Protein AF-A0A4P9WV44-F1 (afdb_monomer_lite)

Organism: NCBI:txid1555241

InterPro domains:
  IPR000727 Target SNARE coiled-coil homology domain [PF05739] (131-183)
  IPR000727 Target SNARE coiled-coil homology domain [PS50192] (94-156)
  IPR000727 Target SNARE coiled-coil homology domain [SM00397] (89-156)
  IPR010989 SNARE [SSF47661] (2-82)
  IPR015260 Syntaxin 6/10/61, N-terminal [PF09177] (3-82)

Foldseek 3Di:
DDDVLVVLVVVLVVLLVVLVVLLVVLVVCVVDPHDLVVNVVSLVVNVVSLVVSVVSLVVSVVVLVVCVVPVCVVDPDDDDDDPVRVVVVVVVVVVVSVVSVVVSVVSVVSSVVSVVSSVVSVVVSVVVVVVVVVVVVVVVVVVVVVVVVVVVVVVCVVVPPDPVVVVVVVVVVVVVVVVVVVVVVD

Radius of gyration: 39.6 Å; chains: 1; bounding box: 66×24×133 Å

Sequence (186 aa):
MEDPYYGVKDDIEAGLQTLNRQVAQWQRLTATPASPPQITASADEIRNTLGTIEMDLNDLEDTVRIVEANPTRFHLTTAETNAAFMDREQQQQQQLMRRQDDQLDQVMHTVGNMKEVAYVIGRELEDQAVLLDDLEVKVDSASGKLQLGMNRMRDFIKSNSDTKQQWTIICLIIVLIILIILVIYI

Structure (mmCIF, N/CA/C/O backbone):
data_AF-A0A4P9WV44-F1
#
_entry.id   AF-A0A4P9WV44-F1
#
loop_
_atom_site.group_PDB
_atom_site.id
_atom_site.type_symbol
_atom_site.label_atom_id
_atom_site.label_alt_id
_atom_site.label_comp_id
_atom_site.label_asym_id
_atom_site.label_entity_id
_atom_site.label_seq_id
_atom_site.pdbx_PDB_ins_code
_atom_site.Cartn_x
_atom_site.Cartn_y
_atom_site.Cartn_z
_atom_site.occupancy
_atom_site.B_iso_or_equiv
_atom_site.auth_seq_id
_atom_site.auth_comp_id
_atom_site.auth_asym_id
_atom_site.auth_atom_id
_atom_site.pdbx_PDB_model_num
ATOM 1 N N . MET A 1 1 ? 28.814 10.719 -16.327 1.00 50.25 1 MET A N 1
ATOM 2 C CA . MET A 1 1 ? 27.356 10.932 -16.318 1.00 50.25 1 MET A CA 1
ATOM 3 C C . MET A 1 1 ? 26.767 9.556 -16.132 1.00 50.25 1 MET A C 1
ATOM 5 O O . MET A 1 1 ? 27.116 8.680 -16.911 1.00 50.25 1 MET A O 1
ATOM 9 N N . GLU A 1 2 ? 26.062 9.345 -15.030 1.00 57.56 2 GLU A N 1
ATOM 10 C CA . GLU A 1 2 ? 25.400 8.075 -14.727 1.00 57.56 2 GLU A CA 1
ATOM 11 C C . GLU A 1 2 ? 24.199 7.931 -15.667 1.00 57.56 2 GLU A C 1
ATOM 13 O O . GLU A 1 2 ? 23.553 8.930 -15.992 1.00 57.56 2 GLU A O 1
ATOM 18 N N . ASP A 1 3 ? 23.995 6.736 -16.211 1.00 70.44 3 ASP A N 1
ATOM 19 C CA . ASP A 1 3 ? 22.953 6.487 -17.204 1.00 70.44 3 ASP A CA 1
ATOM 20 C C . ASP A 1 3 ? 21.576 6.515 -16.507 1.00 70.44 3 ASP A C 1
ATOM 22 O O . ASP A 1 3 ? 21.381 5.782 -15.531 1.00 70.44 3 ASP A O 1
ATOM 26 N N . PRO A 1 4 ? 20.635 7.365 -16.968 1.00 74.12 4 PRO A N 1
ATOM 27 C CA . PRO A 1 4 ? 19.333 7.551 -16.329 1.00 74.12 4 PRO A CA 1
ATOM 28 C C . PRO A 1 4 ? 18.510 6.260 -16.230 1.00 74.12 4 PRO A C 1
ATOM 30 O O . PRO A 1 4 ? 17.715 6.143 -15.302 1.00 74.12 4 PRO A O 1
ATOM 33 N N . TYR A 1 5 ? 18.738 5.274 -17.109 1.00 79.88 5 TYR A N 1
ATOM 34 C CA . TYR A 1 5 ? 18.094 3.960 -17.021 1.00 79.88 5 TYR A CA 1
ATOM 35 C C . TYR A 1 5 ? 18.392 3.272 -15.682 1.00 79.88 5 TYR A C 1
ATOM 37 O O . TYR A 1 5 ? 17.495 2.732 -15.039 1.00 79.88 5 TYR A O 1
ATOM 45 N N . TYR A 1 6 ? 19.654 3.299 -15.242 1.00 80.38 6 TYR A N 1
ATOM 46 C CA . TYR A 1 6 ? 20.071 2.593 -14.029 1.00 80.38 6 TYR A CA 1
ATOM 47 C C . TYR A 1 6 ? 19.607 3.303 -12.756 1.00 80.38 6 TYR A C 1
ATOM 49 O O . TYR A 1 6 ? 19.261 2.627 -11.797 1.00 80.38 6 TYR A O 1
ATOM 57 N N . GLY A 1 7 ? 19.527 4.638 -12.768 1.00 84.25 7 GLY A N 1
ATOM 58 C CA . GLY A 1 7 ? 18.976 5.399 -11.642 1.00 84.25 7 GLY A CA 1
ATOM 59 C C . GLY A 1 7 ? 17.503 5.067 -11.388 1.00 84.25 7 GLY A C 1
ATOM 60 O O . GLY A 1 7 ? 17.151 4.648 -10.292 1.00 84.25 7 GLY A O 1
ATOM 61 N N . VAL A 1 8 ? 16.666 5.151 -12.430 1.00 85.06 8 VAL A N 1
ATOM 62 C CA . VAL A 1 8 ? 15.230 4.827 -12.325 1.00 85.0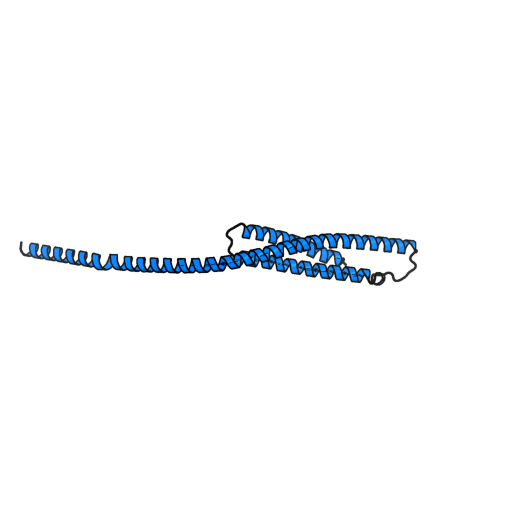6 8 VAL A CA 1
ATOM 63 C C . VAL A 1 8 ? 15.023 3.352 -11.972 1.00 85.06 8 VAL A C 1
ATOM 65 O O . VAL A 1 8 ? 14.165 3.009 -11.162 1.00 85.06 8 VAL A O 1
ATOM 68 N N . LYS A 1 9 ? 15.847 2.457 -12.527 1.00 84.06 9 LYS A N 1
ATOM 69 C CA . LYS A 1 9 ? 15.838 1.037 -12.162 1.00 84.06 9 LYS A CA 1
ATOM 70 C C . LYS A 1 9 ? 16.103 0.827 -10.668 1.00 84.06 9 LYS A C 1
ATOM 72 O O . LYS A 1 9 ? 15.392 0.046 -10.035 1.00 84.06 9 LYS A O 1
ATOM 77 N N . ASP A 1 10 ? 17.121 1.478 -10.115 1.00 87.62 10 ASP A N 1
ATOM 78 C CA . ASP A 1 10 ? 17.473 1.337 -8.702 1.00 87.62 10 ASP A CA 1
ATOM 79 C C . ASP A 1 10 ? 16.360 1.892 -7.794 1.00 87.62 10 ASP A C 1
ATOM 81 O O . ASP A 1 10 ? 16.047 1.285 -6.764 1.00 87.62 10 ASP A O 1
ATOM 85 N N . ASP A 1 11 ? 15.696 2.974 -8.212 1.00 88.81 11 ASP A N 1
ATOM 86 C CA . ASP A 1 11 ? 14.527 3.531 -7.524 1.00 88.81 11 ASP A CA 1
ATOM 87 C C . ASP A 1 11 ? 13.345 2.546 -7.522 1.00 88.81 11 ASP A C 1
ATOM 89 O O . ASP A 1 11 ? 12.753 2.286 -6.468 1.00 88.81 11 ASP A O 1
ATOM 93 N N . ILE A 1 12 ? 13.059 1.900 -8.659 1.00 90.06 12 ILE A N 1
ATOM 94 C CA . ILE A 1 12 ? 12.020 0.865 -8.752 1.00 90.06 12 ILE A CA 1
ATOM 95 C C . ILE A 1 12 ? 12.361 -0.342 -7.868 1.00 90.06 12 ILE A C 1
ATOM 97 O O . ILE A 1 12 ? 11.500 -0.847 -7.139 1.00 90.06 12 ILE A O 1
ATOM 101 N N . GLU A 1 13 ? 13.611 -0.812 -7.879 1.00 89.81 13 GLU A N 1
ATOM 102 C CA . GLU A 1 13 ? 14.054 -1.916 -7.020 1.00 89.81 13 GLU A CA 1
ATOM 103 C C . GLU A 1 13 ? 13.912 -1.564 -5.528 1.00 89.81 13 GLU A C 1
ATOM 105 O O . GLU A 1 13 ? 13.419 -2.378 -4.736 1.00 89.81 13 GLU A O 1
ATOM 110 N N . ALA A 1 14 ? 14.278 -0.341 -5.135 1.00 92.44 14 ALA A N 1
ATOM 111 C CA . ALA A 1 14 ? 14.109 0.155 -3.772 1.00 92.44 14 ALA A CA 1
ATOM 112 C C . ALA A 1 14 ? 12.623 0.280 -3.384 1.00 92.44 14 ALA A C 1
ATOM 114 O O . ALA A 1 14 ? 12.225 -0.080 -2.263 1.00 92.44 14 ALA A O 1
ATOM 115 N N . GLY A 1 15 ? 11.787 0.731 -4.321 1.00 92.50 15 GLY A N 1
ATOM 116 C CA . GLY A 1 15 ? 10.335 0.780 -4.197 1.00 92.50 15 GLY A CA 1
ATOM 117 C C . GLY A 1 15 ? 9.745 -0.606 -3.948 1.00 92.50 15 GLY A C 1
ATOM 118 O O . GLY A 1 15 ? 9.044 -0.809 -2.956 1.00 92.50 15 GLY A O 1
ATOM 119 N N . LEU A 1 16 ? 10.102 -1.599 -4.766 1.00 92.00 16 LEU A N 1
ATOM 120 C CA . LEU A 1 16 ? 9.645 -2.987 -4.627 1.00 92.00 16 LEU A CA 1
ATOM 121 C C . LEU A 1 16 ? 10.061 -3.622 -3.293 1.00 92.00 16 LEU A C 1
ATOM 123 O O . LEU A 1 16 ? 9.279 -4.345 -2.666 1.00 92.00 16 LEU A O 1
ATOM 127 N N . GLN A 1 17 ? 11.277 -3.351 -2.814 1.00 93.19 17 GLN A N 1
ATOM 128 C CA . GLN A 1 17 ? 11.715 -3.807 -1.491 1.00 93.19 17 GLN A CA 1
ATOM 129 C C . GLN A 1 17 ? 10.912 -3.160 -0.359 1.00 93.19 17 GLN A C 1
ATOM 131 O O . GLN A 1 17 ? 10.645 -3.793 0.667 1.00 93.19 17 GLN A O 1
ATOM 136 N N . THR A 1 18 ? 10.545 -1.890 -0.515 1.00 95.06 18 THR A N 1
ATOM 137 C CA . THR A 1 18 ? 9.692 -1.173 0.439 1.00 95.06 18 THR A CA 1
ATOM 138 C C . THR A 1 18 ? 8.279 -1.741 0.441 1.00 95.06 18 THR A C 1
ATOM 140 O O . THR A 1 18 ? 7.766 -2.086 1.506 1.00 95.06 18 THR A O 1
ATOM 143 N N . LEU A 1 19 ? 7.715 -1.965 -0.743 1.00 93.62 19 LEU A N 1
ATOM 144 C CA . LEU A 1 19 ? 6.388 -2.533 -0.933 1.00 93.62 19 LEU A CA 1
ATOM 145 C C . LEU A 1 19 ? 6.269 -3.930 -0.309 1.00 93.62 19 LEU A C 1
ATOM 147 O O . LEU A 1 19 ? 5.345 -4.195 0.455 1.00 93.62 19 LEU A O 1
ATOM 151 N N . ASN A 1 20 ? 7.256 -4.805 -0.534 1.00 93.50 20 ASN A N 1
ATOM 152 C CA . ASN A 1 20 ? 7.301 -6.134 0.086 1.00 93.50 20 ASN A CA 1
ATOM 153 C C . ASN A 1 20 ? 7.269 -6.070 1.620 1.00 93.50 20 ASN A C 1
ATOM 155 O O . ASN A 1 20 ? 6.586 -6.863 2.272 1.00 93.50 20 ASN A O 1
ATOM 159 N N . ARG A 1 21 ? 7.996 -5.116 2.214 1.00 94.94 21 ARG A N 1
ATOM 160 C CA . ARG A 1 21 ? 7.995 -4.916 3.670 1.00 94.94 21 ARG A CA 1
ATOM 161 C C . ARG A 1 21 ? 6.634 -4.436 4.167 1.00 94.94 21 ARG A C 1
ATOM 163 O O . ARG A 1 21 ? 6.146 -4.971 5.162 1.00 94.94 21 ARG A O 1
ATOM 170 N N . GLN A 1 22 ? 6.017 -3.481 3.475 1.00 94.19 22 GLN A N 1
ATOM 171 C CA . GLN A 1 22 ? 4.693 -2.963 3.825 1.00 94.19 22 GLN A CA 1
ATOM 172 C C . GLN A 1 22 ? 3.614 -4.047 3.714 1.00 94.19 22 GLN A C 1
ATOM 174 O O . GLN A 1 22 ? 2.822 -4.210 4.638 1.00 94.19 22 GLN A O 1
ATOM 179 N N . VAL A 1 23 ? 3.625 -4.856 2.648 1.00 92.69 23 VAL A N 1
ATOM 180 C CA . VAL A 1 23 ? 2.700 -5.991 2.479 1.00 92.69 23 VAL A CA 1
ATOM 181 C C . VAL A 1 23 ? 2.861 -7.002 3.616 1.00 92.69 23 VAL A C 1
ATOM 183 O O . VAL A 1 23 ? 1.872 -7.417 4.219 1.00 92.69 23 VAL A O 1
ATOM 186 N N . ALA A 1 24 ? 4.097 -7.365 3.972 1.00 92.62 24 ALA A N 1
ATOM 187 C CA . ALA A 1 24 ? 4.349 -8.283 5.083 1.00 92.62 24 ALA A CA 1
ATOM 188 C C . ALA A 1 24 ? 3.881 -7.713 6.435 1.00 92.62 24 ALA A C 1
ATOM 190 O O . ALA A 1 24 ? 3.396 -8.453 7.294 1.00 92.62 24 ALA A O 1
ATOM 191 N N . GLN A 1 25 ? 4.017 -6.402 6.643 1.00 92.69 25 GLN A N 1
ATOM 192 C CA . GLN A 1 25 ? 3.498 -5.722 7.828 1.00 92.69 25 GLN A CA 1
ATOM 193 C C . GLN A 1 25 ? 1.967 -5.728 7.852 1.00 92.69 25 GLN A C 1
ATOM 195 O O . GLN A 1 25 ? 1.381 -6.076 8.877 1.00 92.69 25 GLN A O 1
ATOM 200 N N . TRP A 1 26 ? 1.321 -5.410 6.733 1.00 91.25 26 TRP A N 1
ATOM 201 C CA . TRP A 1 26 ? -0.133 -5.416 6.609 1.00 91.25 26 TRP A CA 1
ATOM 202 C C . TRP A 1 26 ? -0.725 -6.804 6.891 1.00 91.25 26 TRP A C 1
ATOM 204 O O . TRP A 1 26 ? -1.679 -6.927 7.656 1.00 91.25 26 TRP A O 1
ATOM 214 N N . GLN A 1 27 ? -0.100 -7.870 6.375 1.00 90.06 27 GLN A N 1
ATOM 215 C CA . GLN A 1 27 ? -0.491 -9.257 6.667 1.00 90.06 27 GLN A CA 1
ATOM 216 C C . GLN A 1 27 ? -0.411 -9.594 8.163 1.00 90.06 27 GLN A C 1
ATOM 218 O O . GLN A 1 27 ? -1.228 -10.347 8.686 1.00 90.06 27 GLN A O 1
ATOM 223 N N . ARG A 1 28 ? 0.569 -9.036 8.882 1.00 90.44 28 ARG A N 1
ATOM 224 C CA . ARG A 1 28 ? 0.666 -9.217 10.339 1.00 90.44 28 ARG A CA 1
ATOM 225 C C . ARG A 1 28 ? -0.442 -8.466 11.070 1.00 90.44 28 ARG A C 1
ATOM 227 O O . ARG A 1 28 ? -1.012 -9.019 12.008 1.00 90.44 28 ARG A O 1
ATOM 234 N N . LEU A 1 29 ? -0.744 -7.236 10.646 1.00 87.69 29 LEU A N 1
ATOM 235 C CA . LEU A 1 29 ? -1.796 -6.409 11.245 1.00 87.69 29 LEU A CA 1
ATOM 236 C C . LEU A 1 29 ? -3.177 -7.042 11.082 1.00 87.69 29 LEU A C 1
ATOM 238 O O . LEU A 1 29 ? -3.941 -7.052 12.036 1.00 87.69 29 LEU A O 1
ATOM 242 N N . THR A 1 30 ? -3.470 -7.626 9.922 1.00 84.31 30 THR A N 1
ATOM 243 C CA . THR A 1 30 ? -4.738 -8.331 9.678 1.00 84.31 30 THR A CA 1
ATOM 244 C C . THR A 1 30 ? -4.830 -9.673 10.403 1.00 84.31 30 THR A C 1
ATOM 246 O O . THR A 1 30 ? -5.919 -10.105 10.768 1.00 84.31 30 THR A O 1
ATOM 249 N N . ALA A 1 31 ? -3.695 -10.320 10.689 1.00 84.50 31 ALA A N 1
ATOM 250 C CA . ALA A 1 31 ? -3.646 -11.549 11.483 1.00 84.50 31 ALA A CA 1
ATOM 251 C C . ALA A 1 31 ? -3.756 -11.323 13.008 1.00 84.50 31 ALA A C 1
ATOM 253 O O . ALA A 1 31 ? -3.914 -12.285 13.762 1.00 84.50 31 ALA A O 1
ATOM 254 N N . THR A 1 32 ? -3.655 -10.078 13.485 1.00 81.88 32 THR A N 1
ATOM 255 C CA . THR A 1 32 ? -3.849 -9.715 14.899 1.00 81.88 32 THR A CA 1
ATOM 256 C C . THR A 1 32 ? -5.094 -8.842 15.064 1.00 81.88 32 THR A C 1
ATOM 258 O O . THR A 1 32 ? -5.571 -8.273 14.091 1.00 81.88 32 THR A O 1
ATOM 261 N N . PRO A 1 33 ? -5.653 -8.696 16.281 1.00 73.25 33 PRO A N 1
ATOM 262 C CA . PRO A 1 33 ? -6.718 -7.728 16.542 1.00 73.25 33 PRO A CA 1
ATOM 263 C C . PRO A 1 33 ? -6.146 -6.297 16.545 1.00 73.25 33 PRO A C 1
ATOM 265 O O . PRO A 1 33 ? -6.106 -5.627 17.578 1.00 73.25 33 PRO A O 1
ATOM 268 N N . ALA A 1 34 ? -5.629 -5.852 15.399 1.00 75.69 34 ALA A N 1
ATOM 269 C CA . ALA A 1 34 ? -5.247 -4.471 15.157 1.00 75.69 34 ALA A CA 1
ATOM 270 C C . ALA A 1 34 ? -6.506 -3.614 14.962 1.00 75.69 34 ALA A C 1
ATOM 272 O O . ALA A 1 34 ? -7.572 -4.114 14.599 1.00 75.69 34 ALA A O 1
ATOM 273 N N . SER A 1 35 ? -6.403 -2.311 15.225 1.00 79.12 35 SER A N 1
ATOM 274 C CA . SER A 1 35 ? -7.545 -1.423 15.019 1.00 79.12 35 SER A CA 1
ATOM 275 C C . SER A 1 35 ? -7.752 -1.157 13.520 1.00 79.12 35 SER A C 1
ATOM 277 O O . SER A 1 35 ? -6.774 -0.913 12.809 1.00 79.12 35 SER A O 1
ATOM 279 N N . PRO A 1 36 ? -9.005 -1.130 13.027 1.00 80.44 36 PRO A N 1
ATOM 280 C CA . PRO A 1 36 ? -9.300 -0.857 11.620 1.00 80.44 36 PRO A CA 1
ATOM 281 C C . PRO A 1 36 ? -8.586 0.367 11.014 1.00 80.44 36 PRO A C 1
ATOM 283 O O . PRO A 1 36 ? -8.022 0.229 9.931 1.00 80.44 36 PRO A O 1
ATOM 286 N N . PRO A 1 37 ? -8.486 1.540 11.686 1.00 83.75 37 PRO A N 1
ATOM 287 C CA . PRO A 1 37 ? -7.758 2.679 11.119 1.00 83.75 37 PRO A CA 1
ATOM 288 C C . PRO A 1 37 ? -6.261 2.411 10.899 1.00 83.75 37 PRO A C 1
ATOM 290 O O . PRO A 1 37 ? -5.676 2.996 9.991 1.00 83.75 37 PRO A O 1
ATOM 293 N N . GLN A 1 38 ? -5.629 1.528 11.683 1.00 85.06 38 GLN A N 1
ATOM 294 C CA . GLN A 1 38 ? -4.230 1.139 11.454 1.00 85.06 38 GLN A CA 1
ATOM 295 C C . GLN A 1 38 ? -4.086 0.257 10.209 1.00 85.06 38 GLN A C 1
ATOM 297 O O . GLN A 1 38 ? -3.117 0.400 9.465 1.00 85.06 38 GLN A O 1
ATOM 302 N N . ILE A 1 39 ? -5.054 -0.631 9.965 1.00 86.75 39 ILE A N 1
ATOM 303 C CA . ILE A 1 39 ? -5.070 -1.513 8.791 1.00 86.75 39 ILE A CA 1
ATOM 304 C C . ILE A 1 39 ? -5.305 -0.686 7.518 1.00 86.75 39 ILE A C 1
ATOM 306 O O . ILE A 1 39 ? -4.586 -0.870 6.534 1.00 86.75 39 ILE A O 1
ATOM 310 N N . THR A 1 40 ? -6.238 0.274 7.553 1.00 88.06 40 THR A N 1
ATOM 311 C CA . THR A 1 40 ? -6.498 1.198 6.435 1.00 88.06 40 THR A CA 1
ATOM 312 C C . THR A 1 40 ? -5.286 2.071 6.127 1.00 88.06 40 THR A C 1
ATOM 314 O O . THR A 1 40 ? -4.871 2.141 4.975 1.00 88.06 40 THR A O 1
ATOM 317 N N . ALA A 1 41 ? -4.654 2.664 7.146 1.00 89.19 41 ALA A N 1
ATOM 318 C CA . ALA A 1 41 ? -3.452 3.474 6.948 1.00 89.19 41 ALA A CA 1
ATOM 319 C C . ALA A 1 41 ? -2.317 2.668 6.291 1.00 89.19 41 ALA A C 1
ATOM 321 O O . ALA A 1 41 ? -1.708 3.123 5.327 1.00 89.19 41 ALA A O 1
ATOM 322 N N . SER A 1 42 ? -2.083 1.434 6.754 1.00 91.62 42 SER A N 1
ATOM 323 C CA . SER A 1 42 ? -1.068 0.552 6.164 1.00 91.62 42 SER A CA 1
ATOM 324 C C . SER A 1 42 ? -1.383 0.170 4.713 1.00 91.62 42 SER A C 1
ATOM 326 O O . SER A 1 42 ? -0.462 -0.020 3.921 1.00 91.62 42 SER A O 1
ATOM 328 N N . ALA A 1 43 ? -2.658 0.053 4.344 1.00 90.69 43 ALA A N 1
ATOM 329 C CA . ALA A 1 43 ? -3.058 -0.205 2.965 1.00 90.69 43 ALA A CA 1
ATOM 330 C C . ALA A 1 43 ? -2.859 1.010 2.049 1.00 90.69 43 ALA A C 1
ATOM 332 O O . ALA A 1 43 ? -2.462 0.851 0.894 1.00 90.69 43 ALA A O 1
ATOM 333 N N . ASP A 1 44 ? -3.119 2.217 2.550 1.00 90.19 44 ASP A N 1
ATOM 334 C CA . ASP A 1 44 ? -2.912 3.450 1.789 1.00 90.19 44 ASP A CA 1
ATOM 335 C C . ASP A 1 44 ? -1.426 3.707 1.525 1.00 90.19 44 ASP A C 1
ATOM 337 O O . ASP A 1 44 ? -1.061 4.132 0.429 1.00 90.19 44 ASP A O 1
ATOM 341 N N . GLU A 1 45 ? -0.555 3.355 2.475 1.00 93.31 45 GLU A N 1
ATOM 342 C CA . GLU A 1 45 ? 0.895 3.347 2.260 1.00 93.31 45 GLU A CA 1
ATOM 343 C C . GLU A 1 45 ? 1.298 2.429 1.095 1.00 93.31 45 GLU A C 1
ATOM 345 O O . GLU A 1 45 ? 2.034 2.864 0.209 1.00 93.31 45 GLU A O 1
ATOM 350 N N . ILE A 1 46 ? 0.768 1.197 1.049 1.00 93.75 46 ILE A N 1
ATOM 351 C CA . ILE A 1 46 ? 1.026 0.240 -0.043 1.00 93.75 46 ILE A CA 1
ATOM 352 C C . ILE A 1 46 ? 0.561 0.812 -1.386 1.00 93.75 46 ILE A C 1
ATOM 354 O O . ILE A 1 46 ? 1.292 0.738 -2.373 1.00 93.75 46 ILE A O 1
ATOM 358 N N . ARG A 1 47 ? -0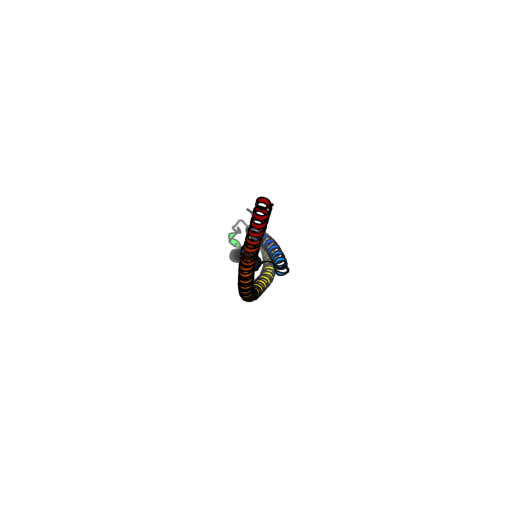.637 1.409 -1.443 1.00 93.06 47 ARG A N 1
ATOM 359 C CA . ARG A 1 47 ? -1.166 2.019 -2.676 1.00 93.06 47 ARG A CA 1
ATOM 360 C C . ARG A 1 47 ? -0.321 3.189 -3.156 1.00 93.06 47 ARG A C 1
ATOM 362 O O . ARG A 1 47 ? -0.101 3.314 -4.356 1.00 93.06 47 ARG A O 1
ATOM 369 N N . ASN A 1 48 ? 0.144 4.032 -2.238 1.00 92.94 48 ASN A N 1
ATOM 370 C CA . ASN A 1 48 ? 0.980 5.176 -2.577 1.00 92.94 48 ASN A CA 1
ATOM 371 C C . ASN A 1 48 ? 2.321 4.716 -3.165 1.00 92.94 48 ASN A C 1
ATOM 373 O O . ASN A 1 48 ? 2.683 5.126 -4.263 1.00 92.94 48 ASN A O 1
ATOM 377 N N . THR A 1 49 ? 3.007 3.787 -2.490 1.00 93.50 49 THR A N 1
ATOM 378 C CA . THR A 1 49 ? 4.273 3.227 -2.984 1.00 93.50 49 THR A CA 1
ATOM 379 C C . THR A 1 49 ? 4.097 2.512 -4.326 1.00 93.50 49 THR A C 1
ATOM 381 O O . THR A 1 49 ? 4.935 2.676 -5.209 1.00 93.50 49 THR A O 1
ATOM 384 N N . LEU A 1 50 ? 2.998 1.774 -4.520 1.00 92.31 50 LEU A N 1
ATOM 385 C CA . LEU A 1 50 ? 2.680 1.159 -5.812 1.00 92.31 50 LEU A CA 1
ATOM 386 C C . LEU A 1 50 ? 2.499 2.213 -6.915 1.00 92.31 50 LEU A C 1
ATOM 388 O O . LEU A 1 50 ? 3.047 2.046 -7.998 1.00 92.31 50 LEU A O 1
ATOM 392 N N . GLY A 1 51 ? 1.786 3.306 -6.631 1.00 91.69 51 GLY A N 1
ATOM 393 C CA . GLY A 1 51 ? 1.594 4.404 -7.580 1.00 91.69 51 GLY A CA 1
ATOM 394 C C . GLY A 1 51 ? 2.897 5.112 -7.964 1.00 91.69 51 GLY A C 1
ATOM 395 O O . GLY A 1 51 ? 3.059 5.492 -9.119 1.00 91.69 51 GLY A O 1
ATOM 396 N N . THR A 1 52 ? 3.847 5.254 -7.031 1.00 92.88 52 THR A N 1
ATOM 397 C CA . THR A 1 52 ? 5.194 5.766 -7.339 1.00 92.88 52 THR A CA 1
ATOM 398 C C . THR A 1 52 ? 5.931 4.835 -8.299 1.00 92.88 52 THR A C 1
ATOM 400 O O . THR A 1 52 ? 6.382 5.284 -9.343 1.00 92.88 52 THR A O 1
ATOM 403 N N . ILE A 1 53 ? 5.959 3.529 -8.008 1.00 91.12 53 ILE A N 1
ATOM 404 C CA . ILE A 1 53 ? 6.626 2.542 -8.873 1.00 91.12 53 ILE A CA 1
ATOM 405 C C . ILE A 1 53 ? 5.989 2.500 -10.272 1.00 91.12 53 ILE A C 1
ATOM 407 O O . ILE A 1 53 ? 6.695 2.352 -11.265 1.00 91.12 53 ILE A O 1
ATOM 411 N N . GLU A 1 54 ? 4.660 2.618 -10.371 1.00 90.88 54 GLU A N 1
ATOM 412 C CA . GLU A 1 54 ? 3.961 2.684 -11.662 1.00 90.88 54 GLU A CA 1
ATOM 413 C C . GLU A 1 54 ? 4.370 3.928 -12.473 1.00 90.88 54 GLU A C 1
ATOM 415 O O . GLU A 1 54 ? 4.527 3.832 -13.690 1.00 90.88 54 GLU A O 1
ATOM 420 N N . MET A 1 55 ? 4.570 5.077 -11.818 1.00 89.88 55 MET A N 1
ATOM 421 C CA . MET A 1 55 ? 5.062 6.298 -12.466 1.00 89.88 55 MET A CA 1
ATOM 422 C C . MET A 1 55 ? 6.495 6.117 -12.977 1.00 89.88 55 MET A C 1
ATOM 424 O O . MET A 1 55 ? 6.749 6.371 -14.152 1.00 89.88 55 MET A O 1
ATOM 428 N N . ASP A 1 56 ? 7.387 5.592 -12.135 1.00 88.75 56 ASP A N 1
ATOM 429 C CA . ASP A 1 56 ? 8.792 5.352 -12.486 1.00 88.75 56 ASP A CA 1
ATOM 430 C C . ASP A 1 56 ? 8.922 4.358 -13.655 1.00 88.75 56 ASP A C 1
ATOM 432 O O . ASP A 1 56 ? 9.737 4.539 -14.561 1.00 88.75 56 ASP A O 1
ATOM 436 N N . LEU A 1 57 ? 8.081 3.317 -13.677 1.00 88.94 57 LEU A N 1
ATOM 437 C CA . LEU A 1 57 ? 8.027 2.356 -14.780 1.00 88.94 57 LEU A CA 1
ATOM 438 C C . LEU A 1 57 ? 7.561 2.984 -16.092 1.00 88.94 57 LEU A C 1
ATOM 440 O O . LEU A 1 57 ? 8.120 2.676 -17.144 1.00 88.94 57 LEU A O 1
ATOM 444 N N . ASN A 1 58 ? 6.550 3.850 -16.038 1.00 88.44 58 ASN A N 1
ATOM 445 C CA . ASN A 1 58 ? 6.061 4.544 -17.223 1.00 88.44 58 ASN A CA 1
ATOM 446 C C . ASN A 1 58 ? 7.120 5.513 -17.781 1.00 88.44 58 ASN A C 1
ATOM 448 O O . ASN A 1 58 ? 7.337 5.560 -18.990 1.00 88.44 58 ASN A O 1
ATOM 452 N N . ASP A 1 59 ? 7.843 6.217 -16.908 1.00 84.81 59 ASP A N 1
ATOM 453 C CA . ASP A 1 59 ? 8.951 7.094 -17.307 1.00 84.81 59 ASP A CA 1
ATOM 454 C C . ASP A 1 59 ? 10.108 6.301 -17.947 1.00 84.81 59 ASP A C 1
ATOM 456 O O . ASP A 1 59 ? 10.741 6.751 -18.913 1.00 84.81 59 ASP A O 1
ATOM 460 N N . LEU A 1 60 ? 10.372 5.090 -17.446 1.00 84.56 60 LEU A N 1
ATOM 461 C CA . LEU A 1 60 ? 11.369 4.184 -18.012 1.00 84.56 60 LEU A CA 1
ATOM 462 C C . LEU A 1 60 ? 10.947 3.663 -19.395 1.00 84.56 60 LEU A C 1
ATOM 464 O O . LEU A 1 60 ? 11.760 3.674 -20.321 1.00 84.56 60 LEU A O 1
ATOM 468 N N . GLU A 1 61 ? 9.680 3.277 -19.561 1.00 83.56 61 GLU A N 1
ATOM 469 C CA . GLU A 1 61 ? 9.110 2.855 -20.848 1.00 83.56 61 GLU A CA 1
ATOM 470 C C . GLU A 1 61 ? 9.185 3.980 -21.895 1.00 83.56 61 GLU A C 1
ATOM 472 O O . GLU A 1 61 ? 9.610 3.757 -23.034 1.00 83.56 61 GLU A O 1
ATOM 477 N N . ASP A 1 62 ? 8.849 5.212 -21.507 1.00 82.12 62 ASP A N 1
ATOM 478 C CA . ASP A 1 62 ? 8.962 6.382 -22.379 1.00 82.12 62 ASP A CA 1
ATOM 479 C C . ASP A 1 62 ? 10.421 6.672 -22.759 1.00 82.12 62 ASP A C 1
ATOM 481 O O . ASP A 1 62 ? 10.717 7.011 -23.911 1.00 82.12 62 ASP A O 1
ATOM 485 N N . THR A 1 63 ? 11.358 6.476 -21.828 1.00 78.25 63 THR A N 1
ATOM 486 C CA . THR A 1 63 ? 12.792 6.629 -22.099 1.00 78.25 63 THR A CA 1
ATOM 487 C C . THR A 1 63 ? 13.277 5.598 -23.118 1.00 78.25 63 THR A C 1
ATOM 489 O O . THR A 1 63 ? 13.942 5.976 -24.087 1.00 78.25 63 THR A O 1
ATOM 492 N N . VAL A 1 64 ? 12.905 4.322 -22.963 1.00 76.44 64 VAL A N 1
ATOM 493 C CA . VAL A 1 64 ? 13.246 3.256 -23.922 1.00 76.44 64 VAL A CA 1
ATOM 494 C C . VAL A 1 64 ? 12.695 3.591 -25.309 1.00 76.44 64 VAL A C 1
ATOM 496 O O . VAL A 1 64 ? 13.460 3.630 -26.275 1.00 76.44 64 VAL A O 1
ATOM 499 N N . ARG A 1 65 ? 11.415 3.977 -25.409 1.00 77.44 65 ARG A N 1
ATOM 500 C CA . ARG A 1 65 ? 10.787 4.389 -26.679 1.00 77.44 65 ARG A CA 1
ATOM 501 C C . ARG A 1 65 ? 11.513 5.545 -27.364 1.00 77.44 65 ARG A C 1
ATOM 503 O O . ARG A 1 65 ? 11.656 5.553 -28.588 1.00 77.44 65 ARG A O 1
ATOM 510 N N . ILE A 1 66 ? 11.972 6.540 -26.605 1.00 73.31 66 ILE A N 1
ATOM 511 C CA . ILE A 1 66 ? 12.722 7.681 -27.154 1.00 73.31 66 ILE A CA 1
ATOM 512 C C . ILE A 1 66 ? 14.073 7.228 -27.722 1.00 73.31 66 ILE A C 1
ATOM 514 O O . ILE A 1 66 ? 14.477 7.706 -28.789 1.00 73.31 66 ILE A O 1
ATOM 518 N N . VAL A 1 67 ? 14.769 6.319 -27.033 1.00 69.25 67 VAL A N 1
ATOM 519 C CA . VAL A 1 67 ? 16.059 5.778 -27.485 1.00 69.25 67 VAL A CA 1
ATOM 520 C C . VAL A 1 67 ? 15.873 4.924 -28.745 1.00 69.25 67 VAL A C 1
ATOM 522 O O . VAL A 1 67 ? 16.633 5.086 -29.702 1.00 69.25 67 VAL A O 1
ATOM 525 N N . GLU A 1 68 ? 14.832 4.091 -28.797 1.00 69.25 68 GLU A N 1
ATOM 526 C CA . GLU A 1 68 ? 14.473 3.311 -29.988 1.00 69.25 68 GLU A CA 1
ATOM 527 C C . GLU A 1 68 ? 14.133 4.201 -31.194 1.00 69.25 68 GLU A C 1
ATOM 529 O O . GLU A 1 68 ? 14.541 3.918 -32.323 1.00 69.25 68 GLU A O 1
ATOM 534 N N . ALA A 1 69 ? 13.419 5.307 -30.967 1.00 74.75 69 ALA A N 1
ATOM 535 C CA . ALA A 1 69 ? 12.969 6.201 -32.029 1.00 74.75 69 ALA A CA 1
ATOM 536 C C . ALA A 1 69 ? 14.091 7.058 -32.645 1.00 74.75 69 ALA A C 1
ATOM 538 O O . ALA A 1 69 ? 13.931 7.556 -33.765 1.00 74.75 69 ALA A O 1
ATOM 539 N N . ASN A 1 70 ? 15.218 7.275 -31.951 1.00 66.88 70 ASN A N 1
ATOM 540 C CA . ASN A 1 70 ? 16.321 8.082 -32.486 1.00 66.88 70 ASN A CA 1
ATOM 541 C C . ASN A 1 70 ? 17.723 7.612 -32.037 1.00 66.88 70 ASN A C 1
ATOM 543 O O . ASN A 1 70 ? 18.403 8.319 -31.282 1.0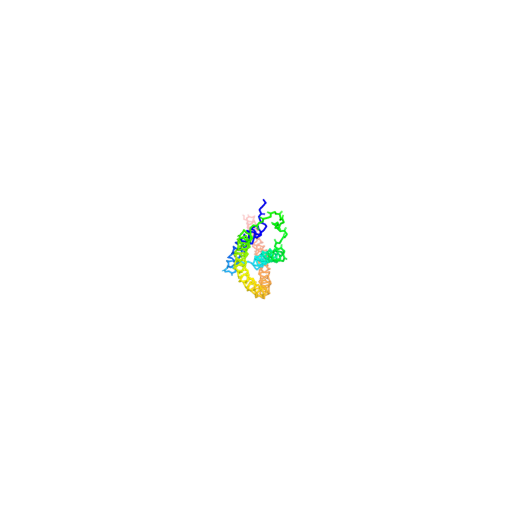0 66.88 70 ASN A O 1
ATOM 547 N N . PRO A 1 71 ? 18.222 6.489 -32.593 1.00 63.09 71 PRO A N 1
ATOM 548 C CA . PRO A 1 71 ? 19.550 5.947 -32.274 1.00 63.09 71 PRO A CA 1
ATOM 549 C C . PRO A 1 71 ? 20.690 6.922 -32.608 1.00 63.09 71 PRO A C 1
ATOM 551 O O . PRO A 1 71 ? 21.742 6.941 -31.974 1.00 63.09 71 PRO A O 1
ATOM 554 N N . THR A 1 72 ? 20.478 7.775 -33.613 1.00 60.19 72 THR A N 1
ATOM 555 C CA . THR A 1 72 ? 21.476 8.709 -34.149 1.00 60.19 72 THR A CA 1
ATOM 556 C C . THR A 1 72 ? 21.736 9.934 -33.270 1.00 60.19 72 THR A C 1
ATOM 558 O O . THR A 1 72 ? 22.781 10.571 -33.420 1.00 60.19 72 THR A O 1
ATOM 561 N N . ARG A 1 73 ? 20.833 10.270 -32.334 1.00 59.84 73 ARG A N 1
ATOM 562 C CA . ARG A 1 73 ? 20.973 11.449 -31.456 1.00 59.84 73 ARG A CA 1
ATOM 563 C C . ARG A 1 73 ? 22.001 11.261 -30.331 1.00 59.84 73 ARG A C 1
ATOM 565 O O . ARG A 1 73 ? 22.431 12.255 -29.757 1.00 59.84 73 ARG A O 1
ATOM 572 N N . PHE A 1 74 ? 22.431 10.024 -30.065 1.00 58.06 74 PHE A N 1
ATOM 573 C CA . PHE A 1 74 ? 23.440 9.663 -29.056 1.00 58.06 74 PHE A CA 1
ATOM 574 C C . PHE A 1 74 ? 24.871 9.523 -29.624 1.00 58.06 74 PHE A C 1
ATOM 576 O O . PHE A 1 74 ? 25.698 8.803 -29.076 1.00 58.06 74 PHE A O 1
ATOM 583 N N . HIS A 1 75 ? 25.186 10.296 -30.670 1.00 51.03 75 HIS A N 1
ATOM 584 C CA . HIS A 1 75 ? 26.495 10.406 -31.339 1.00 51.03 75 HIS A CA 1
ATOM 585 C C . HIS A 1 75 ? 26.892 9.242 -32.262 1.00 51.03 75 HIS A C 1
ATOM 587 O O . HIS A 1 75 ? 27.867 8.533 -32.031 1.00 51.03 75 HIS A O 1
ATOM 593 N N . LEU A 1 76 ? 26.241 9.179 -33.425 1.00 54.78 76 LEU A N 1
ATOM 594 C CA . LEU A 1 76 ? 26.847 8.649 -34.654 1.00 54.78 76 LEU A CA 1
ATOM 595 C C . LEU A 1 76 ? 26.965 9.773 -35.693 1.00 54.78 76 LEU A C 1
ATOM 597 O O . LEU A 1 76 ? 26.419 9.688 -36.788 1.00 54.78 76 LEU A O 1
ATOM 601 N N . THR A 1 77 ? 27.671 10.854 -35.358 1.00 48.69 77 THR A N 1
ATOM 602 C CA . THR A 1 77 ? 28.067 11.863 -36.354 1.00 48.69 77 THR A CA 1
ATOM 603 C C . THR A 1 77 ? 29.583 11.956 -36.477 1.00 48.69 77 THR A C 1
ATOM 605 O O . THR A 1 77 ? 30.245 12.749 -35.819 1.00 48.69 77 THR A O 1
ATOM 608 N N . THR A 1 78 ? 30.060 11.097 -37.383 1.00 56.75 78 THR A N 1
ATOM 609 C CA . THR A 1 78 ? 30.972 11.400 -38.497 1.00 56.75 78 THR A CA 1
ATOM 610 C C . THR A 1 78 ? 32.447 11.676 -38.194 1.00 56.75 78 THR A C 1
ATOM 612 O O . THR A 1 78 ? 32.875 12.822 -38.113 1.00 56.75 78 THR A O 1
ATOM 615 N N . ALA A 1 79 ? 33.245 10.605 -38.240 1.00 49.12 79 ALA A N 1
ATOM 616 C CA . ALA A 1 79 ? 34.444 10.543 -39.082 1.00 49.12 79 ALA A CA 1
ATOM 617 C C . ALA A 1 79 ? 34.804 9.063 -39.348 1.00 49.12 79 ALA A C 1
ATOM 619 O O . ALA A 1 79 ? 35.399 8.396 -38.511 1.00 49.12 79 ALA A O 1
ATOM 620 N N . GLU A 1 80 ? 34.374 8.555 -40.508 1.00 52.53 80 GLU A N 1
ATOM 621 C CA . GLU A 1 80 ? 34.918 7.360 -41.186 1.00 52.53 80 GLU A CA 1
ATOM 622 C C . GLU A 1 80 ? 34.949 6.032 -40.403 1.00 52.53 80 GLU A C 1
ATOM 624 O O . GLU A 1 80 ? 35.969 5.344 -40.328 1.00 52.53 80 GLU A O 1
ATOM 629 N N . THR A 1 81 ? 33.812 5.598 -39.861 1.00 53.31 81 THR A N 1
ATOM 630 C CA . THR A 1 81 ? 33.731 4.287 -39.214 1.00 53.31 81 THR A CA 1
ATOM 631 C C . THR A 1 81 ? 33.524 3.173 -40.238 1.00 53.31 81 THR A C 1
ATOM 633 O O . THR A 1 81 ? 32.504 3.087 -40.917 1.00 53.31 81 THR A O 1
ATOM 636 N N . ASN A 1 82 ? 34.529 2.298 -40.328 1.00 62.81 82 ASN A N 1
ATOM 637 C CA . ASN A 1 82 ? 34.456 0.957 -40.908 1.00 62.81 82 ASN A CA 1
ATOM 638 C C . ASN A 1 82 ? 33.042 0.372 -40.756 1.00 62.81 82 ASN A C 1
ATOM 640 O O . ASN A 1 82 ? 32.535 0.318 -39.636 1.00 62.81 82 ASN A O 1
ATOM 644 N N . ALA A 1 83 ? 32.440 -0.143 -41.831 1.00 66.62 83 ALA A N 1
ATOM 645 C CA . ALA A 1 83 ? 31.140 -0.824 -41.764 1.00 66.62 83 ALA A CA 1
ATOM 646 C C . ALA A 1 83 ? 31.107 -1.908 -40.662 1.00 66.62 83 ALA A C 1
ATOM 648 O O . ALA A 1 83 ? 30.095 -2.098 -40.002 1.00 66.62 83 ALA A O 1
ATOM 649 N N . ALA A 1 84 ? 32.254 -2.544 -40.393 1.00 67.38 84 ALA A N 1
ATOM 650 C CA . ALA A 1 84 ? 32.432 -3.511 -39.310 1.00 67.38 84 ALA A CA 1
ATOM 651 C C . ALA A 1 84 ? 32.410 -2.907 -37.888 1.00 67.38 84 ALA A C 1
ATOM 653 O O . ALA A 1 84 ? 32.098 -3.614 -36.937 1.00 67.38 84 ALA A O 1
ATOM 654 N N . PHE A 1 85 ? 32.772 -1.633 -37.714 1.00 68.31 85 PHE A N 1
ATOM 655 C CA . PHE A 1 85 ? 32.643 -0.920 -36.440 1.00 68.31 85 PHE A CA 1
ATOM 656 C C . PHE A 1 85 ? 31.184 -0.516 -36.204 1.00 68.31 85 PHE A C 1
ATOM 658 O O . PHE A 1 85 ? 30.651 -0.795 -35.140 1.00 68.31 85 PHE A O 1
ATOM 665 N N . MET A 1 86 ? 30.509 0.037 -37.219 1.00 66.62 86 MET A N 1
ATOM 666 C CA . MET A 1 86 ? 29.077 0.363 -37.136 1.00 66.62 86 MET A CA 1
ATOM 667 C C . MET A 1 86 ? 28.204 -0.874 -36.877 1.00 66.62 86 MET A C 1
ATOM 669 O O . MET A 1 86 ? 27.317 -0.814 -36.032 1.00 66.62 86 MET A O 1
ATOM 673 N N . ASP A 1 87 ? 28.484 -1.999 -37.544 1.00 72.94 87 ASP A N 1
ATOM 674 C CA . ASP A 1 87 ? 27.767 -3.264 -37.327 1.00 72.94 87 ASP A CA 1
ATOM 675 C C . ASP A 1 87 ? 27.968 -3.797 -35.897 1.00 72.94 87 ASP A C 1
ATOM 677 O O . ASP A 1 87 ? 27.017 -4.224 -35.247 1.00 72.94 87 ASP A O 1
ATOM 681 N N . ARG A 1 88 ? 29.188 -3.698 -35.347 1.00 74.81 88 ARG A N 1
ATOM 682 C CA . ARG A 1 88 ? 29.465 -4.098 -33.957 1.00 74.81 88 ARG A CA 1
ATOM 683 C C . ARG A 1 88 ? 28.770 -3.205 -32.933 1.00 74.81 88 ARG A C 1
ATOM 685 O O . ARG A 1 88 ? 28.190 -3.737 -31.992 1.00 74.81 88 ARG A O 1
ATOM 692 N N . GLU A 1 89 ? 28.805 -1.887 -33.114 1.00 69.69 89 GLU A N 1
ATOM 693 C CA . GLU A 1 89 ? 28.139 -0.935 -32.213 1.00 69.69 89 GLU A CA 1
ATOM 694 C C . GLU A 1 89 ? 26.613 -1.114 -32.248 1.00 69.69 89 GLU A C 1
ATOM 696 O O . GLU A 1 89 ? 25.974 -1.174 -31.198 1.00 69.69 89 GLU A O 1
ATOM 701 N N . GLN A 1 90 ? 26.020 -1.308 -33.435 1.00 72.44 90 GLN A N 1
ATOM 702 C CA . GLN A 1 90 ? 24.592 -1.625 -33.557 1.00 72.44 90 GLN A CA 1
ATOM 703 C C . GLN A 1 90 ? 24.234 -2.946 -32.875 1.00 72.44 90 GLN A C 1
ATOM 705 O O . GLN A 1 90 ? 23.240 -3.012 -32.152 1.00 72.44 90 GLN A O 1
ATOM 710 N N . GLN A 1 91 ? 25.032 -3.998 -33.074 1.00 77.44 91 GLN A N 1
ATOM 711 C CA . GLN A 1 91 ? 24.800 -5.286 -32.417 1.00 77.44 91 GLN A CA 1
ATOM 712 C C . GLN A 1 91 ? 24.905 -5.172 -30.893 1.00 77.44 91 GLN A C 1
ATOM 714 O O . GLN A 1 91 ? 24.100 -5.773 -30.183 1.00 77.44 91 GLN A O 1
ATOM 719 N N . GLN A 1 92 ? 25.852 -4.385 -30.377 1.00 74.75 92 GLN A N 1
ATOM 720 C CA . GLN A 1 92 ? 25.979 -4.140 -28.941 1.00 74.75 92 GLN A CA 1
ATOM 721 C C . GLN A 1 92 ? 24.790 -3.354 -28.378 1.00 74.75 92 GLN A C 1
ATOM 723 O O . GLN A 1 92 ? 24.252 -3.750 -27.346 1.00 74.75 92 GLN A O 1
ATOM 728 N N . GLN A 1 93 ? 24.328 -2.303 -29.062 1.00 72.50 93 GLN A N 1
ATOM 729 C CA . GLN A 1 93 ? 23.141 -1.550 -28.641 1.00 72.50 93 GLN A CA 1
ATOM 730 C C . GLN A 1 93 ? 21.875 -2.412 -28.653 1.00 72.50 93 GLN A C 1
ATOM 732 O O . GLN A 1 93 ? 21.118 -2.387 -27.687 1.00 72.50 93 GLN A O 1
ATOM 737 N N . GLN A 1 94 ? 21.673 -3.239 -29.683 1.00 77.38 94 GLN A N 1
ATOM 738 C CA . GLN A 1 94 ? 20.535 -4.165 -29.732 1.00 77.38 94 GLN A CA 1
ATOM 739 C C . GLN A 1 94 ? 20.580 -5.201 -28.605 1.00 77.38 94 GLN A C 1
ATOM 741 O O . GLN A 1 94 ? 19.544 -5.561 -28.053 1.00 77.38 94 GLN A O 1
ATOM 746 N N . GLN A 1 95 ? 21.769 -5.695 -28.249 1.00 79.50 95 GLN A N 1
ATOM 747 C CA . GLN A 1 95 ? 21.921 -6.601 -27.109 1.00 79.50 95 GLN A CA 1
ATOM 748 C C . GLN A 1 95 ? 21.649 -5.902 -25.777 1.00 79.50 95 GLN A C 1
ATOM 750 O O . GLN A 1 95 ? 21.096 -6.529 -24.877 1.00 79.50 95 GLN A O 1
ATOM 755 N N . LEU A 1 96 ? 22.036 -4.632 -25.643 1.00 77.38 96 LEU A N 1
ATOM 756 C CA . LEU A 1 96 ? 21.763 -3.839 -24.450 1.00 77.38 96 LEU A CA 1
ATOM 757 C C . LEU A 1 96 ? 20.261 -3.574 -24.294 1.00 77.38 96 LEU A C 1
ATOM 759 O O . LEU A 1 96 ? 19.727 -3.878 -23.235 1.00 77.38 96 LEU A O 1
ATOM 763 N N . MET A 1 97 ? 19.585 -3.112 -25.350 1.00 76.38 97 MET A N 1
ATOM 764 C CA . MET A 1 97 ? 18.133 -2.878 -25.352 1.00 76.38 97 MET A CA 1
ATOM 765 C C . MET A 1 97 ? 17.357 -4.141 -24.981 1.00 76.38 97 MET A C 1
ATOM 767 O O . MET A 1 97 ? 16.558 -4.112 -24.058 1.00 76.38 97 MET A O 1
ATOM 771 N N . ARG A 1 98 ? 17.689 -5.290 -25.587 1.00 79.75 98 ARG A N 1
ATOM 772 C CA . ARG A 1 98 ? 17.046 -6.570 -25.239 1.00 79.75 98 ARG A CA 1
ATOM 773 C C . ARG A 1 98 ? 17.187 -6.932 -23.763 1.00 79.75 98 ARG A C 1
ATOM 775 O O . ARG A 1 98 ? 16.250 -7.438 -23.167 1.00 79.75 98 ARG A O 1
ATOM 782 N N . ARG A 1 99 ? 18.357 -6.681 -23.167 1.00 79.00 99 ARG A N 1
ATOM 783 C CA . ARG A 1 99 ? 18.563 -6.931 -21.732 1.00 79.00 99 ARG A CA 1
ATOM 784 C C . ARG A 1 99 ? 17.739 -5.988 -20.865 1.00 79.00 99 ARG A C 1
ATOM 786 O O . ARG A 1 99 ? 17.321 -6.402 -19.791 1.00 79.00 99 ARG A O 1
ATOM 793 N N . GLN A 1 100 ? 17.578 -4.740 -21.293 1.00 81.00 100 GLN A N 1
ATOM 794 C CA . GLN A 1 100 ? 16.773 -3.755 -20.581 1.00 81.00 100 GLN A CA 1
ATOM 795 C C . GLN A 1 100 ? 15.282 -4.115 -20.651 1.00 81.00 100 GLN A C 1
ATOM 797 O O . GLN A 1 100 ? 14.635 -4.156 -19.609 1.00 81.00 100 GLN A O 1
ATOM 802 N N . ASP A 1 101 ? 14.779 -4.500 -21.827 1.00 80.44 101 ASP A N 1
ATOM 803 C CA . ASP A 1 101 ? 13.399 -4.973 -22.015 1.00 80.44 101 ASP A CA 1
ATOM 804 C C . ASP A 1 101 ? 13.097 -6.223 -21.176 1.00 80.44 101 ASP A C 1
ATOM 806 O O . ASP A 1 101 ? 12.125 -6.239 -20.425 1.00 80.44 101 ASP A O 1
ATOM 810 N N . ASP A 1 102 ? 13.967 -7.243 -21.220 1.00 83.50 102 ASP A N 1
ATOM 811 C CA . ASP A 1 102 ? 13.795 -8.478 -20.436 1.00 83.50 102 ASP A CA 1
ATOM 812 C C . ASP A 1 102 ? 13.711 -8.188 -18.920 1.00 83.50 102 ASP A C 1
ATOM 814 O O . ASP A 1 102 ? 12.989 -8.855 -18.172 1.00 83.50 102 ASP A O 1
ATOM 818 N N . GLN A 1 103 ? 14.470 -7.195 -18.443 1.00 80.00 103 GLN A N 1
ATOM 819 C CA . GLN A 1 103 ? 14.446 -6.764 -17.044 1.00 80.00 103 GLN A CA 1
ATOM 820 C C . GLN A 1 103 ? 13.180 -5.975 -16.707 1.00 80.00 103 GLN A C 1
ATOM 822 O O . GLN A 1 103 ? 12.579 -6.219 -15.657 1.00 80.00 103 GLN A O 1
ATOM 827 N N . LEU A 1 104 ? 12.771 -5.054 -17.582 1.00 83.44 104 LEU A N 1
ATOM 828 C CA . LEU A 1 104 ? 11.546 -4.276 -17.427 1.00 83.44 104 LEU A CA 1
ATOM 829 C C . LEU A 1 104 ? 10.327 -5.202 -17.339 1.00 83.44 104 LEU A C 1
ATOM 831 O O . LEU A 1 104 ? 9.509 -5.038 -16.436 1.00 83.44 104 LEU A O 1
ATOM 835 N N . ASP A 1 105 ? 10.254 -6.227 -18.191 1.00 85.25 105 ASP A N 1
ATOM 836 C CA . ASP A 1 105 ? 9.183 -7.228 -18.183 1.00 85.25 105 ASP A CA 1
ATOM 837 C C . ASP A 1 105 ? 9.095 -7.960 -16.837 1.00 85.25 105 ASP A C 1
ATOM 839 O O . ASP A 1 105 ? 8.013 -8.120 -16.262 1.00 85.25 105 ASP A O 1
ATOM 843 N N . GLN A 1 106 ? 10.233 -8.370 -16.268 1.00 85.69 106 GLN A N 1
ATOM 844 C CA . GLN A 1 106 ? 10.258 -9.030 -14.961 1.00 85.69 106 GLN A CA 1
ATOM 845 C C . GLN A 1 106 ? 9.740 -8.113 -13.838 1.00 85.69 106 GLN A C 1
ATOM 847 O O . GLN A 1 106 ? 9.004 -8.554 -12.941 1.00 85.69 106 GLN A O 1
ATOM 852 N N . VAL A 1 107 ? 10.119 -6.837 -13.877 1.00 86.44 107 VAL A N 1
ATOM 853 C CA . VAL A 1 107 ? 9.664 -5.827 -12.918 1.00 86.44 107 VAL A CA 1
ATOM 854 C C . VAL A 1 107 ? 8.170 -5.552 -13.103 1.00 86.44 107 VAL A C 1
ATOM 856 O O . VAL A 1 107 ? 7.432 -5.575 -12.117 1.00 86.44 107 VAL A O 1
ATOM 859 N N . MET A 1 108 ? 7.694 -5.409 -14.343 1.00 84.19 108 MET A N 1
ATOM 860 C CA . MET A 1 108 ? 6.274 -5.247 -14.670 1.00 84.19 108 MET A CA 1
ATOM 861 C C . MET A 1 108 ? 5.432 -6.420 -14.166 1.00 84.19 108 MET A C 1
ATOM 863 O O . MET A 1 108 ? 4.384 -6.205 -13.559 1.00 84.19 108 MET A O 1
ATOM 867 N N . HIS A 1 109 ? 5.895 -7.662 -14.329 1.00 88.38 109 HIS A N 1
ATOM 868 C CA . HIS A 1 109 ? 5.218 -8.830 -13.762 1.00 88.38 109 HIS A CA 1
ATOM 869 C C . HIS A 1 109 ? 5.132 -8.768 -12.234 1.00 88.38 109 HIS A C 1
ATOM 871 O O . HIS A 1 109 ? 4.095 -9.086 -11.649 1.00 88.38 109 HIS A O 1
ATOM 877 N N . THR A 1 110 ? 6.209 -8.336 -11.577 1.00 84.50 110 THR A N 1
ATOM 878 C CA . THR A 1 110 ? 6.245 -8.198 -10.116 1.00 84.50 110 THR A CA 1
ATOM 879 C C . THR A 1 110 ? 5.262 -7.128 -9.640 1.00 84.50 110 THR A C 1
ATOM 881 O O . THR A 1 110 ? 4.488 -7.375 -8.716 1.00 84.50 110 THR A O 1
ATOM 884 N N . VAL A 1 111 ? 5.234 -5.970 -10.301 1.00 85.38 111 VAL A N 1
ATOM 885 C CA . VAL A 1 111 ? 4.278 -4.888 -10.023 1.00 85.38 111 VAL A CA 1
ATOM 886 C C . VAL A 1 111 ? 2.842 -5.334 -10.303 1.00 85.38 111 VAL A C 1
ATOM 888 O O . VAL A 1 111 ? 1.954 -5.071 -9.493 1.00 85.38 111 VAL A O 1
ATOM 891 N N . GLY A 1 112 ? 2.615 -6.094 -11.376 1.00 85.56 112 GLY A N 1
ATOM 892 C CA . GLY A 1 112 ? 1.322 -6.700 -11.694 1.00 85.56 112 GLY A CA 1
ATOM 893 C C . GLY A 1 112 ? 0.799 -7.601 -10.573 1.00 85.56 112 GLY A C 1
ATOM 894 O O . GLY A 1 112 ? -0.339 -7.438 -10.131 1.00 85.56 112 GLY A O 1
ATOM 895 N N . ASN A 1 113 ? 1.647 -8.481 -10.034 1.00 86.44 113 ASN A N 1
ATOM 896 C CA . ASN A 1 113 ? 1.292 -9.313 -8.879 1.00 86.44 113 ASN A CA 1
ATOM 897 C C . ASN A 1 113 ? 0.989 -8.462 -7.635 1.00 86.44 113 ASN A C 1
ATOM 899 O O . ASN A 1 113 ? 0.062 -8.745 -6.880 1.00 86.44 113 ASN A O 1
ATOM 903 N N . MET A 1 114 ? 1.746 -7.388 -7.413 1.00 87.25 114 MET A N 1
ATOM 904 C CA . MET A 1 114 ? 1.530 -6.497 -6.269 1.00 87.25 114 MET A CA 1
ATOM 905 C C . MET A 1 114 ? 0.238 -5.689 -6.385 1.00 87.25 114 MET A C 1
ATOM 907 O O . MET A 1 114 ? -0.413 -5.412 -5.379 1.00 87.25 114 MET A O 1
ATOM 911 N N . LYS A 1 115 ? -0.182 -5.363 -7.606 1.00 85.44 115 LYS A N 1
ATOM 912 C CA . LYS A 1 115 ? -1.481 -4.749 -7.878 1.00 85.44 115 LYS A CA 1
ATOM 913 C C . LYS A 1 115 ? -2.632 -5.688 -7.538 1.00 85.44 115 LYS A C 1
ATOM 915 O O . LYS A 1 115 ? -3.625 -5.249 -6.960 1.00 85.44 115 LYS A O 1
ATOM 920 N N . GLU A 1 116 ? -2.484 -6.977 -7.831 1.00 88.75 116 GLU A N 1
ATOM 921 C CA . GLU A 1 116 ? -3.438 -7.999 -7.394 1.00 88.75 116 GLU A CA 1
ATOM 922 C C . GLU A 1 116 ? -3.507 -8.073 -5.860 1.00 88.75 116 GLU A C 1
ATOM 924 O O . GLU A 1 116 ? -4.598 -8.064 -5.288 1.00 88.75 116 GLU A O 1
ATOM 929 N N . VAL A 1 117 ? -2.357 -8.029 -5.176 1.00 85.38 117 VAL A N 1
ATOM 930 C CA . VAL A 1 117 ? -2.301 -7.951 -3.705 1.00 85.38 117 VAL A CA 1
ATOM 931 C C . VAL A 1 117 ? -3.003 -6.691 -3.184 1.00 85.38 117 VAL A C 1
ATOM 933 O O . VAL A 1 117 ? -3.834 -6.783 -2.282 1.00 85.38 117 VAL A O 1
ATOM 936 N N . ALA A 1 118 ? -2.736 -5.518 -3.763 1.00 85.69 118 ALA A N 1
ATOM 937 C CA . ALA A 1 118 ? -3.377 -4.258 -3.378 1.00 85.69 118 ALA A CA 1
ATOM 938 C C . ALA A 1 118 ? -4.899 -4.272 -3.607 1.00 85.69 118 ALA A C 1
ATOM 940 O O . ALA A 1 118 ? -5.658 -3.685 -2.829 1.00 85.69 118 ALA A O 1
ATOM 941 N N . TYR A 1 119 ? -5.360 -4.969 -4.646 1.00 86.88 119 TYR A N 1
ATOM 942 C CA . TYR A 1 119 ? -6.780 -5.184 -4.900 1.00 86.88 119 TYR A 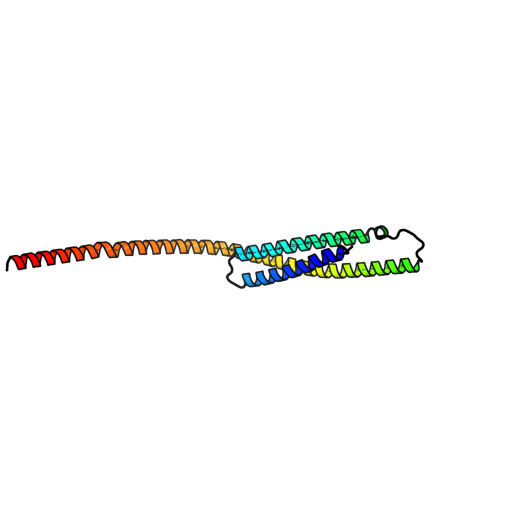CA 1
ATOM 943 C C . TYR A 1 119 ? -7.427 -6.062 -3.816 1.00 86.88 119 TYR A C 1
ATOM 945 O O . TYR A 1 119 ? -8.480 -5.702 -3.287 1.00 86.88 119 TYR A O 1
ATOM 953 N N . VAL A 1 120 ? -6.776 -7.163 -3.423 1.00 87.19 120 VAL A N 1
ATOM 954 C CA . VAL A 1 120 ? -7.234 -8.017 -2.311 1.00 87.19 120 VAL A CA 1
ATOM 955 C C . VAL A 1 120 ? -7.293 -7.233 -0.998 1.00 87.19 120 VAL A C 1
ATOM 957 O O . VAL A 1 120 ? -8.294 -7.315 -0.290 1.00 87.19 120 VAL A O 1
ATOM 960 N N . ILE A 1 121 ? -6.276 -6.413 -0.712 1.00 87.56 121 ILE A N 1
ATOM 961 C CA . ILE A 1 121 ? -6.261 -5.504 0.445 1.00 87.56 121 ILE A CA 1
ATOM 962 C C . ILE A 1 121 ? -7.481 -4.574 0.424 1.00 87.56 121 ILE A C 1
ATOM 964 O O . ILE A 1 121 ? -8.112 -4.356 1.453 1.00 87.56 121 ILE A O 1
ATOM 968 N N . GLY A 1 122 ? -7.836 -4.030 -0.745 1.00 86.88 122 GLY A N 1
ATOM 969 C CA . GLY A 1 122 ? -9.003 -3.160 -0.890 1.00 86.88 122 GLY A CA 1
ATOM 970 C C . GLY A 1 122 ? -10.320 -3.832 -0.527 1.00 86.88 122 GLY A C 1
ATOM 971 O O . GLY A 1 122 ? -11.122 -3.225 0.174 1.00 86.88 122 GLY A O 1
ATOM 972 N N . ARG A 1 123 ? -10.507 -5.085 -0.942 1.00 86.56 123 ARG A N 1
ATOM 973 C CA . ARG A 1 123 ? -11.704 -5.855 -0.595 1.00 86.56 123 ARG A CA 1
ATOM 974 C C . ARG A 1 123 ? -11.778 -6.161 0.900 1.00 86.56 123 ARG A C 1
ATOM 976 O O . ARG A 1 123 ? -12.812 -5.939 1.509 1.00 86.56 123 ARG A O 1
ATOM 983 N N . GLU A 1 124 ? -10.676 -6.609 1.494 1.00 84.19 124 GLU A N 1
ATOM 984 C CA . GLU A 1 124 ? -10.623 -6.919 2.929 1.00 84.19 124 GLU A CA 1
ATOM 985 C C . GLU A 1 124 ? -10.953 -5.685 3.790 1.00 84.19 124 GLU A C 1
ATOM 987 O O . GLU A 1 124 ? -11.629 -5.789 4.809 1.00 84.19 124 GLU A O 1
ATOM 992 N N . LEU A 1 125 ? -10.524 -4.492 3.365 1.00 85.00 125 LEU A N 1
ATOM 993 C CA . LEU A 1 125 ? -10.902 -3.244 4.032 1.00 85.00 125 LEU A CA 1
ATOM 994 C C . LEU A 1 125 ? -12.397 -2.930 3.918 1.00 85.00 125 LEU A C 1
ATOM 996 O O . LEU A 1 125 ? -12.979 -2.421 4.873 1.00 85.00 125 LEU A O 1
ATOM 1000 N N . GLU A 1 126 ? -13.011 -3.206 2.767 1.00 83.50 126 GLU A N 1
ATOM 1001 C CA . GLU A 1 126 ? -14.455 -3.042 2.565 1.00 83.50 126 GLU A CA 1
ATOM 1002 C C . GLU A 1 126 ? -15.241 -4.010 3.464 1.00 83.50 126 GLU A C 1
ATOM 1004 O O . GLU A 1 126 ? -16.178 -3.598 4.149 1.00 83.50 126 GLU A O 1
ATOM 1009 N N . ASP A 1 127 ? -14.780 -5.257 3.571 1.00 79.94 127 ASP A N 1
ATOM 1010 C CA . ASP A 1 127 ? -15.354 -6.265 4.466 1.00 79.94 127 ASP A CA 1
ATOM 1011 C C . ASP A 1 127 ? -15.211 -5.857 5.951 1.00 79.94 127 ASP A C 1
ATOM 1013 O O . ASP A 1 127 ? -16.154 -5.983 6.741 1.00 79.94 127 ASP A O 1
ATOM 1017 N N . GLN A 1 128 ? -14.066 -5.287 6.346 1.00 71.69 128 GLN A N 1
ATOM 1018 C CA . GLN A 1 128 ? -13.857 -4.757 7.701 1.00 71.69 128 GLN A CA 1
ATOM 1019 C C . GLN A 1 128 ? -14.668 -3.487 7.992 1.00 71.69 128 GLN A C 1
ATOM 1021 O O . GLN A 1 128 ? -15.061 -3.273 9.141 1.00 71.69 128 GLN A O 1
ATOM 1026 N N . ALA A 1 129 ? -14.960 -2.658 6.985 1.00 71.75 129 ALA A N 1
ATOM 1027 C CA . ALA A 1 129 ? -15.818 -1.483 7.142 1.00 71.75 129 ALA A CA 1
ATOM 1028 C C . ALA A 1 129 ? -17.261 -1.879 7.494 1.00 71.75 129 ALA A C 1
ATOM 1030 O O . ALA A 1 129 ? -17.881 -1.242 8.345 1.00 71.75 129 ALA A O 1
ATOM 1031 N N . VAL A 1 130 ? -17.764 -2.977 6.918 1.00 70.25 130 VAL A N 1
ATOM 1032 C CA . VAL A 1 130 ? -19.078 -3.542 7.271 1.00 70.25 130 VAL A CA 1
ATOM 1033 C C . VAL A 1 130 ? -19.089 -4.076 8.710 1.00 70.25 130 VAL A C 1
ATOM 1035 O O . VAL A 1 130 ? -20.059 -3.879 9.438 1.00 70.25 130 VAL A O 1
ATOM 1038 N N . LEU A 1 131 ? -17.999 -4.703 9.167 1.00 66.44 131 LEU A N 1
ATOM 1039 C CA . LEU A 1 131 ? -17.866 -5.186 10.552 1.00 66.44 131 LEU A CA 1
ATOM 1040 C C . LEU A 1 131 ? -17.755 -4.056 11.595 1.00 66.44 131 LEU A C 1
ATOM 1042 O O . LEU A 1 131 ? -18.080 -4.263 12.767 1.00 66.44 131 LEU A O 1
ATOM 1046 N N . LEU A 1 132 ? -17.286 -2.877 11.187 1.00 66.06 132 LEU A N 1
ATOM 1047 C CA . LEU A 1 132 ? -17.130 -1.692 12.036 1.00 66.06 132 LEU A CA 1
ATOM 1048 C C . LEU A 1 132 ? -18.476 -1.095 12.467 1.00 66.06 132 LEU A C 1
ATOM 1050 O O . LEU A 1 132 ? -18.612 -0.722 13.632 1.00 66.06 132 LEU A O 1
ATOM 1054 N N . ASP A 1 133 ? -19.469 -1.083 11.575 1.00 71.25 133 ASP A N 1
ATOM 1055 C CA . ASP A 1 133 ? -20.845 -0.641 11.867 1.00 71.25 133 ASP A CA 1
ATOM 1056 C C . ASP A 1 133 ? -21.479 -1.508 12.977 1.00 71.25 133 ASP A C 1
ATOM 1058 O O . ASP A 1 133 ? -21.994 -1.021 13.986 1.00 71.25 133 ASP A O 1
ATOM 1062 N N . ASP A 1 134 ? -21.298 -2.827 12.882 1.00 71.31 134 ASP A N 1
ATOM 1063 C CA . ASP A 1 134 ? -21.747 -3.800 13.885 1.00 71.31 134 ASP A CA 1
ATOM 1064 C C . ASP A 1 134 ? -21.046 -3.637 15.251 1.00 71.31 134 ASP A C 1
ATOM 1066 O O . ASP A 1 134 ? -21.618 -3.936 16.312 1.00 71.31 134 ASP A O 1
ATOM 1070 N N . LEU A 1 135 ? -19.780 -3.207 15.242 1.00 68.94 135 LEU A N 1
ATOM 1071 C CA . LEU A 1 135 ? -19.007 -2.927 16.450 1.00 68.94 135 LEU A CA 1
ATOM 1072 C C . LEU A 1 135 ? -19.483 -1.631 17.120 1.00 68.94 135 LEU A C 1
ATOM 1074 O O . LEU A 1 135 ? -19.639 -1.623 18.342 1.00 68.94 135 LEU A O 1
ATOM 1078 N N . GLU A 1 136 ? -19.749 -0.575 16.349 1.00 74.44 136 GLU A N 1
ATOM 1079 C CA . GLU A 1 136 ? -20.275 0.708 16.835 1.00 74.44 136 GLU A CA 1
ATOM 1080 C C . GLU A 1 136 ? -21.606 0.506 17.574 1.00 74.44 136 GLU A C 1
ATOM 1082 O O . GLU A 1 136 ? -21.732 0.864 18.749 1.00 74.44 136 GLU A O 1
ATOM 1087 N N . VAL A 1 137 ? -22.536 -0.240 16.969 1.00 79.38 137 VAL A N 1
ATOM 1088 C CA . VAL A 1 137 ? -23.826 -0.595 17.587 1.00 79.38 137 VAL A CA 1
ATOM 1089 C C . VAL A 1 137 ? -23.649 -1.360 18.911 1.00 79.38 137 VAL A C 1
ATOM 1091 O O . VAL A 1 137 ? -24.382 -1.144 19.891 1.00 79.38 137 VAL A O 1
ATOM 1094 N N . LYS A 1 138 ? -22.668 -2.270 18.987 1.00 75.38 138 LYS A N 1
ATOM 1095 C CA . LYS A 1 138 ? -22.364 -3.030 20.214 1.00 75.38 138 LYS A CA 1
ATOM 1096 C C . LYS A 1 138 ? -21.712 -2.162 21.290 1.00 75.38 138 LYS A C 1
ATOM 1098 O O . LYS A 1 138 ? -22.030 -2.350 22.469 1.00 75.38 138 LYS A O 1
ATOM 1103 N N . VAL A 1 139 ? -20.835 -1.231 20.915 1.00 83.75 139 VAL A N 1
ATOM 1104 C CA . VAL A 1 139 ? -20.199 -0.277 21.836 1.00 83.75 139 VAL A CA 1
ATOM 1105 C C . VAL A 1 139 ? -21.239 0.663 22.435 1.00 83.75 139 VAL A C 1
ATOM 1107 O O . VAL A 1 139 ? -21.266 0.814 23.657 1.00 83.75 139 VAL A O 1
ATOM 1110 N N . ASP A 1 140 ? -22.161 1.194 21.634 1.00 84.00 140 ASP A N 1
ATOM 1111 C CA . ASP A 1 140 ? -23.259 2.035 22.123 1.00 84.00 140 ASP A CA 1
ATOM 1112 C C . ASP A 1 140 ? -24.165 1.281 23.099 1.00 84.00 140 ASP A C 1
ATOM 1114 O O . ASP A 1 140 ? -24.495 1.761 24.189 1.00 84.00 140 ASP A O 1
ATOM 1118 N N . SER A 1 141 ? -24.490 0.031 22.765 1.00 85.38 141 SER A N 1
ATOM 1119 C CA . SER A 1 141 ? -25.267 -0.848 23.640 1.00 85.38 141 SER A CA 1
ATOM 1120 C C . SER A 1 141 ? -24.543 -1.153 24.959 1.00 85.38 141 SER A C 1
ATOM 1122 O O . SER A 1 141 ? -25.173 -1.219 26.021 1.00 85.38 141 SER A O 1
ATOM 1124 N N . ALA A 1 142 ? -23.224 -1.358 24.920 1.00 86.12 142 ALA A N 1
ATOM 1125 C CA . ALA A 1 142 ? -22.403 -1.589 26.105 1.00 86.12 142 ALA A CA 1
ATOM 1126 C C . ALA A 1 142 ? -22.270 -0.321 26.961 1.00 86.12 142 ALA A C 1
ATOM 1128 O O . ALA A 1 142 ? -22.404 -0.403 28.183 1.00 86.12 142 ALA A O 1
ATOM 1129 N N . SER A 1 143 ? -22.085 0.841 26.329 1.00 88.38 143 SER A N 1
ATOM 1130 C CA . SER A 1 143 ? -22.037 2.157 26.969 1.00 88.38 143 SER A CA 1
ATOM 1131 C C . SER A 1 143 ? -23.341 2.456 27.711 1.00 88.38 143 SER A C 1
ATOM 1133 O O . SER A 1 143 ? -23.317 2.763 28.904 1.00 88.38 143 SER A O 1
ATOM 1135 N N . GLY A 1 144 ? -24.492 2.222 27.070 1.00 89.62 144 GLY A N 1
ATOM 1136 C CA . GLY A 1 144 ? -25.805 2.372 27.703 1.00 89.62 144 GLY A CA 1
ATOM 1137 C C . GLY A 1 144 ? -25.988 1.454 28.917 1.00 89.62 144 GLY A C 1
ATOM 1138 O O . GLY A 1 144 ? -26.434 1.893 29.980 1.00 89.62 144 GLY A O 1
ATOM 1139 N N . LYS A 1 145 ? -25.578 0.181 28.817 1.00 89.94 145 LYS A N 1
ATOM 1140 C CA . LYS A 1 145 ? -25.621 -0.768 29.948 1.00 89.94 145 LYS A CA 1
ATOM 1141 C C . LYS A 1 145 ? -24.673 -0.367 31.083 1.00 89.94 145 LYS A C 1
ATOM 1143 O O . LYS A 1 145 ? -25.065 -0.445 32.249 1.00 89.94 145 LYS A O 1
ATOM 1148 N N . LEU A 1 146 ? -23.461 0.087 30.764 1.00 90.81 146 LEU A N 1
ATOM 1149 C CA . LEU A 1 146 ? -22.495 0.605 31.736 1.00 90.81 146 LEU A CA 1
ATOM 1150 C C . LEU A 1 146 ? -23.023 1.854 32.441 1.00 90.81 146 LEU A C 1
ATOM 1152 O O . LEU A 1 146 ? -22.926 1.943 33.662 1.00 90.81 146 LEU A O 1
ATOM 1156 N N . GLN A 1 147 ? -23.639 2.784 31.711 1.00 91.19 147 GLN A N 1
ATOM 1157 C CA . GLN A 1 147 ? -24.228 3.997 32.273 1.00 91.19 147 GLN A CA 1
ATOM 1158 C C . GLN A 1 147 ? -25.381 3.672 33.232 1.00 91.19 147 GLN A C 1
ATOM 1160 O O . GLN A 1 147 ? -25.455 4.235 34.327 1.00 91.19 147 GLN A O 1
ATOM 1165 N N . LEU A 1 148 ? -26.237 2.706 32.879 1.00 88.00 148 LEU A N 1
ATOM 1166 C CA . LEU A 1 148 ? -27.284 2.196 33.769 1.00 88.00 148 LEU A CA 1
ATOM 1167 C C . LEU A 1 148 ? -26.697 1.538 35.027 1.00 88.00 148 LEU A C 1
ATOM 1169 O O . LEU A 1 148 ? -27.180 1.788 36.133 1.00 88.00 148 LEU A O 1
ATOM 1173 N N . GLY A 1 149 ? -25.640 0.735 34.881 1.00 91.31 149 GLY A N 1
ATOM 1174 C CA . GLY A 1 149 ? -24.920 0.133 36.006 1.00 91.31 149 GLY A CA 1
ATOM 1175 C C . GLY A 1 149 ? -24.288 1.180 36.928 1.00 91.31 149 GLY A C 1
ATOM 1176 O O . GLY A 1 149 ? -24.430 1.098 38.147 1.00 91.31 149 GLY A O 1
ATOM 1177 N N . MET A 1 150 ? -23.669 2.211 36.354 1.00 86.75 150 MET A N 1
ATOM 1178 C CA . MET A 1 150 ? -23.053 3.324 37.077 1.00 86.75 150 MET A CA 1
ATOM 1179 C C . MET A 1 150 ? -24.091 4.154 37.841 1.00 86.75 150 MET A C 1
ATOM 1181 O O . MET A 1 150 ? -23.856 4.539 38.985 1.00 86.75 150 MET A O 1
ATOM 1185 N N . ASN A 1 151 ? -25.257 4.397 37.237 1.00 89.19 151 ASN A N 1
ATOM 1186 C CA . ASN A 1 151 ? -26.362 5.092 37.895 1.00 89.19 151 ASN A CA 1
ATOM 1187 C C . ASN A 1 151 ? -26.902 4.277 39.076 1.00 89.19 151 ASN A C 1
ATOM 1189 O O . ASN A 1 151 ? -27.025 4.819 40.169 1.00 89.19 151 ASN A O 1
ATOM 1193 N N . ARG A 1 152 ? -27.090 2.961 38.913 1.00 87.06 152 ARG A N 1
ATOM 1194 C CA . ARG A 1 152 ? -27.466 2.075 40.030 1.00 87.06 152 ARG A CA 1
ATOM 1195 C C . ARG A 1 152 ? -26.410 2.038 41.130 1.00 87.06 152 ARG A C 1
ATOM 1197 O O . ARG A 1 152 ? -26.766 2.023 42.302 1.00 87.06 152 ARG A O 1
ATOM 1204 N N . MET A 1 153 ? -25.124 2.036 40.777 1.00 81.38 153 MET A N 1
ATOM 1205 C CA . MET A 1 153 ? -24.040 2.088 41.760 1.00 81.38 153 MET A CA 1
ATOM 1206 C C . MET A 1 153 ? -24.069 3.405 42.547 1.00 81.38 153 MET A C 1
ATOM 1208 O O . MET A 1 153 ? -23.936 3.391 43.769 1.00 81.38 153 MET A O 1
ATOM 1212 N N . ARG A 1 154 ? -24.318 4.533 41.870 1.00 82.38 154 ARG A N 1
ATOM 1213 C CA . ARG A 1 154 ? -24.501 5.845 42.509 1.00 82.38 154 ARG A CA 1
ATOM 1214 C C . ARG A 1 154 ? -25.705 5.854 43.453 1.00 82.38 154 ARG A C 1
ATOM 1216 O O . ARG A 1 154 ? -25.588 6.344 44.575 1.00 82.38 154 ARG A O 1
ATOM 1223 N N . ASP A 1 155 ? -26.820 5.268 43.028 1.00 83.31 155 ASP A N 1
ATOM 1224 C CA . ASP A 1 155 ? -28.029 5.151 43.846 1.00 83.31 155 ASP A CA 1
ATOM 1225 C C . ASP A 1 155 ? -27.801 4.242 45.063 1.00 83.31 155 ASP A C 1
ATOM 1227 O O . ASP A 1 155 ? -28.256 4.554 46.162 1.00 83.31 155 ASP A O 1
ATOM 1231 N N . PHE A 1 156 ? -27.034 3.159 44.908 1.00 81.00 156 PHE A N 1
ATOM 1232 C CA . PHE A 1 156 ? -26.698 2.244 46.000 1.00 81.00 156 PHE A CA 1
ATOM 1233 C C . PHE A 1 156 ? -25.779 2.893 47.040 1.00 81.00 156 PHE A C 1
ATOM 1235 O O . PHE A 1 156 ? -26.010 2.750 48.240 1.00 81.00 156 PHE A O 1
ATOM 1242 N N . ILE A 1 157 ? -24.770 3.649 46.592 1.00 72.19 157 ILE A N 1
ATOM 1243 C CA . ILE A 1 157 ? -23.888 4.423 47.476 1.00 72.19 157 ILE A CA 1
ATOM 1244 C C . ILE A 1 157 ? -24.717 5.421 48.292 1.00 72.19 157 ILE A C 1
ATOM 1246 O O . ILE A 1 157 ? -24.591 5.465 49.513 1.00 72.19 157 ILE A O 1
ATOM 1250 N N . LYS A 1 158 ? -25.624 6.156 47.637 1.00 72.12 158 LYS A N 1
ATOM 1251 C CA . LYS A 1 158 ? -26.477 7.151 48.301 1.00 72.12 158 LYS A CA 1
ATOM 1252 C C . LYS A 1 158 ? -27.503 6.522 49.252 1.00 72.12 158 LYS A C 1
ATOM 1254 O O . LYS A 1 158 ? -27.757 7.048 50.329 1.00 72.12 158 LYS A O 1
ATOM 1259 N N . SER A 1 159 ? -28.093 5.386 48.879 1.00 67.31 159 SER A N 1
ATOM 1260 C CA . SER A 1 159 ? -29.142 4.736 49.672 1.00 67.31 159 SER A CA 1
ATOM 1261 C C . SER A 1 159 ? -28.612 3.929 50.864 1.00 67.31 159 SER A C 1
ATOM 1263 O O . SER A 1 159 ? -29.398 3.610 51.759 1.00 67.31 159 SER A O 1
ATOM 1265 N N . ASN A 1 160 ? -27.325 3.563 50.887 1.00 60.59 160 ASN A N 1
ATOM 1266 C CA . ASN A 1 160 ? -26.764 2.725 51.949 1.00 60.59 160 ASN A CA 1
ATOM 1267 C C . ASN A 1 160 ? -26.078 3.526 53.076 1.00 60.59 160 ASN A C 1
ATOM 1269 O O . ASN A 1 160 ? -26.082 3.049 54.210 1.00 60.59 160 ASN A O 1
ATOM 1273 N N . SER A 1 161 ? -25.541 4.731 52.824 1.00 63.22 161 SER A N 1
ATOM 1274 C CA . SER A 1 161 ? -24.871 5.521 53.878 1.00 63.22 161 SER A CA 1
ATOM 1275 C C . SER A 1 161 ? -25.806 6.428 54.674 1.00 63.22 161 SER A C 1
ATOM 1277 O O . SER A 1 161 ? -25.665 6.507 55.888 1.00 63.22 161 SER A O 1
ATOM 1279 N N . ASP A 1 162 ? -26.790 7.082 54.053 1.00 64.69 162 ASP A N 1
ATOM 1280 C CA . ASP A 1 162 ? -27.383 8.259 54.707 1.00 64.69 162 ASP A CA 1
ATOM 1281 C C . ASP A 1 162 ? -28.490 7.918 55.710 1.00 64.69 162 ASP A C 1
ATOM 1283 O O . ASP A 1 162 ? -28.494 8.410 56.838 1.00 64.69 162 ASP A O 1
ATOM 1287 N N . THR A 1 163 ? -29.420 7.027 55.361 1.00 64.56 163 THR A N 1
ATOM 1288 C CA . THR A 1 163 ? -30.601 6.804 56.212 1.00 64.56 163 THR A CA 1
ATOM 1289 C C . THR A 1 163 ? -30.315 5.862 57.384 1.00 64.56 163 THR A C 1
ATOM 1291 O O . THR A 1 163 ? -30.727 6.131 58.511 1.00 64.56 163 THR A O 1
ATOM 1294 N N . LYS A 1 164 ? -29.584 4.760 57.166 1.00 66.25 164 LYS A N 1
ATOM 1295 C CA . LYS A 1 164 ? -29.307 3.771 58.230 1.00 66.25 164 LYS A CA 1
ATOM 1296 C C . LYS A 1 164 ? -28.289 4.275 59.256 1.00 66.25 164 LYS A C 1
ATOM 1298 O O . LYS A 1 164 ? -28.417 3.976 60.447 1.00 66.25 164 LYS A O 1
ATOM 1303 N N . GLN A 1 165 ? -27.313 5.070 58.817 1.00 70.12 165 GLN A N 1
ATOM 1304 C CA . GLN A 1 165 ? -26.350 5.696 59.718 1.00 70.12 165 GLN A CA 1
ATOM 1305 C C . GLN A 1 165 ? -27.037 6.738 60.613 1.00 70.12 165 GLN A C 1
ATOM 1307 O O . GLN A 1 165 ? -26.794 6.746 61.819 1.00 70.12 165 GLN A O 1
ATOM 1312 N N . GLN A 1 166 ? -27.962 7.542 60.072 1.00 78.69 166 GLN A N 1
ATOM 1313 C CA . GLN A 1 166 ? -28.713 8.524 60.864 1.00 78.69 166 GLN A CA 1
ATOM 1314 C C . GLN A 1 166 ? -29.553 7.885 61.980 1.00 78.69 166 GLN A C 1
ATOM 1316 O O . GLN A 1 166 ? -29.497 8.350 63.118 1.00 78.69 166 GLN A O 1
ATOM 1321 N N . TRP A 1 167 ? -30.275 6.792 61.707 1.00 84.44 167 TRP A N 1
ATOM 1322 C CA . TRP A 1 167 ? -31.073 6.109 62.738 1.00 84.44 167 TRP A CA 1
ATOM 1323 C C . TRP A 1 167 ? -30.218 5.517 63.862 1.00 84.44 167 TRP A C 1
ATOM 1325 O O . TRP A 1 167 ? -30.585 5.613 65.034 1.00 84.44 167 TRP A O 1
ATOM 1335 N N . THR A 1 168 ? -29.056 4.954 63.522 1.00 85.44 168 THR A N 1
ATOM 1336 C CA . THR A 1 168 ? -28.113 4.425 64.519 1.00 85.44 168 THR A CA 1
ATOM 1337 C C . THR A 1 168 ? -27.590 5.536 65.432 1.00 85.44 168 THR A C 1
ATOM 1339 O O . THR A 1 168 ? -27.563 5.367 66.649 1.00 85.44 168 THR A O 1
ATOM 1342 N N . ILE A 1 169 ? -27.237 6.696 64.867 1.00 88.44 169 ILE A N 1
ATOM 1343 C CA . ILE A 1 169 ? -26.757 7.854 65.636 1.00 88.44 169 ILE A CA 1
ATOM 1344 C C . ILE A 1 169 ? -27.842 8.368 66.592 1.00 88.44 169 ILE A C 1
ATOM 1346 O O . ILE A 1 169 ? -27.564 8.581 67.770 1.00 88.44 169 ILE A O 1
ATOM 1350 N N . ILE A 1 170 ? -29.085 8.517 66.123 1.00 91.06 170 ILE A N 1
ATOM 1351 C CA . ILE A 1 170 ? -30.212 8.958 66.964 1.00 91.06 170 ILE A CA 1
ATOM 1352 C C . ILE A 1 170 ? -30.446 7.976 68.120 1.00 91.06 170 ILE A C 1
ATOM 1354 O O . ILE A 1 170 ? -30.611 8.396 69.265 1.00 91.06 170 ILE A O 1
ATOM 1358 N N . CYS A 1 171 ? -30.414 6.671 67.841 1.00 92.38 171 CYS A N 1
ATOM 1359 C CA . CYS A 1 171 ? -30.588 5.638 68.860 1.00 92.38 171 CYS A CA 1
ATOM 1360 C C . CYS A 1 171 ? -29.496 5.717 69.944 1.00 92.38 171 CYS A C 1
ATOM 1362 O O . CYS A 1 171 ? -29.806 5.697 71.135 1.00 92.38 171 CYS A O 1
ATOM 1364 N N . LEU A 1 172 ? -28.229 5.905 69.547 1.00 94.56 172 LEU A N 1
ATOM 1365 C CA . LEU A 1 172 ? -27.112 6.083 70.484 1.00 94.56 172 LEU A CA 1
ATOM 1366 C C . LEU A 1 172 ? -27.270 7.335 71.361 1.00 94.56 172 LEU A C 1
ATOM 1368 O O . LEU A 1 172 ? -26.983 7.276 72.556 1.00 94.56 172 LEU A O 1
ATOM 1372 N N . ILE A 1 173 ? -27.768 8.444 70.805 1.00 95.44 173 ILE A N 1
ATOM 1373 C CA . ILE A 1 173 ? -28.032 9.677 71.565 1.00 95.44 173 ILE A CA 1
ATOM 1374 C C . ILE A 1 173 ? -29.121 9.451 72.621 1.00 95.44 173 ILE A C 1
ATOM 1376 O O . ILE A 1 173 ? -28.967 9.884 73.760 1.00 95.44 173 ILE A O 1
ATOM 1380 N N . ILE A 1 174 ? -30.205 8.750 72.278 1.00 96.50 174 ILE A N 1
ATOM 1381 C CA . ILE A 1 174 ? -31.293 8.454 73.224 1.00 96.50 174 ILE A CA 1
ATOM 1382 C C . ILE A 1 174 ? -30.779 7.598 74.386 1.00 96.50 174 ILE A C 1
ATOM 1384 O O . ILE A 1 174 ? -31.039 7.918 75.546 1.00 96.50 174 ILE A O 1
ATOM 1388 N N . VAL A 1 175 ? -30.011 6.546 74.087 1.00 96.31 175 VAL A N 1
ATOM 1389 C CA . VAL A 1 175 ? -29.397 5.686 75.111 1.00 96.31 175 VAL A CA 1
ATOM 1390 C C . VAL A 1 175 ? -28.476 6.496 76.028 1.00 96.31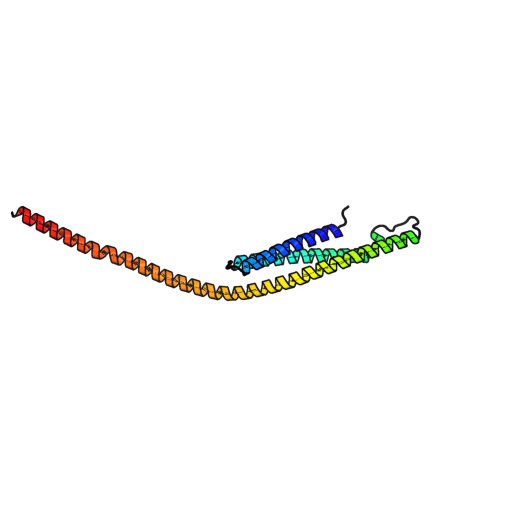 175 VAL A C 1
ATOM 1392 O O . VAL A 1 175 ? -28.530 6.335 77.248 1.00 96.31 175 VAL A O 1
ATOM 1395 N N . LEU A 1 176 ? -27.681 7.411 75.464 1.00 95.94 176 LEU A N 1
ATOM 1396 C CA . LEU A 1 176 ? -26.810 8.300 76.233 1.00 95.94 176 LEU A CA 1
ATOM 1397 C C . LEU A 1 176 ? -27.607 9.225 77.170 1.00 95.94 176 LEU A C 1
ATOM 1399 O O . LEU A 1 176 ? -27.249 9.358 78.338 1.00 95.94 176 LEU A O 1
ATOM 1403 N N . ILE A 1 177 ? -28.70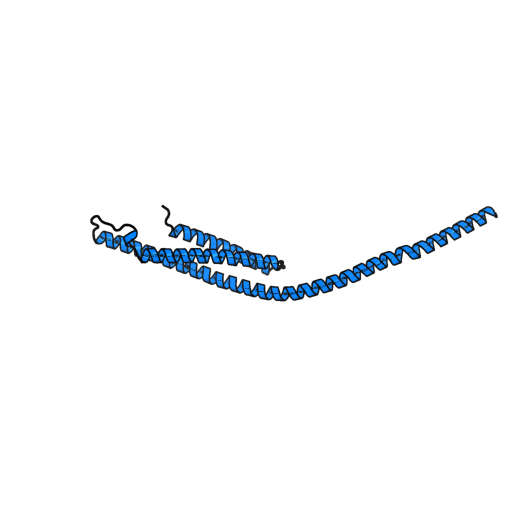0 9.830 76.694 1.00 96.31 177 ILE A N 1
ATOM 1404 C CA . ILE A 1 177 ? -29.566 10.696 77.514 1.00 96.31 177 ILE A CA 1
ATOM 1405 C C . ILE A 1 177 ? -30.187 9.908 78.673 1.00 96.31 177 ILE A C 1
ATOM 1407 O O . ILE A 1 177 ? -30.194 10.390 79.805 1.00 96.31 177 ILE A O 1
ATOM 1411 N N . ILE A 1 178 ? -30.672 8.689 78.414 1.00 95.62 178 ILE A N 1
ATOM 1412 C CA . ILE A 1 178 ? -31.252 7.820 79.449 1.00 95.62 178 ILE A CA 1
ATOM 1413 C C . ILE A 1 178 ? -30.213 7.498 80.528 1.00 95.62 178 ILE A C 1
ATOM 1415 O O . ILE A 1 178 ? -30.523 7.602 81.714 1.00 95.62 178 ILE A O 1
ATOM 1419 N N . LEU A 1 179 ? -28.980 7.155 80.134 1.00 95.12 179 LEU A N 1
ATOM 1420 C CA . LEU A 1 179 ? -27.890 6.908 81.082 1.00 95.12 179 LEU A CA 1
ATOM 1421 C C . LEU A 1 179 ? -27.577 8.141 81.936 1.00 95.12 179 LEU A C 1
ATOM 1423 O O . LEU A 1 179 ? -27.403 8.006 83.143 1.00 95.12 179 LEU A O 1
ATOM 1427 N N . ILE A 1 180 ? -27.546 9.336 81.340 1.00 95.44 180 ILE A N 1
ATOM 1428 C CA . ILE A 1 180 ? -27.299 10.586 82.075 1.00 95.44 180 ILE A CA 1
ATOM 1429 C C . ILE A 1 180 ? -28.402 10.844 83.108 1.00 95.44 180 ILE A C 1
ATOM 1431 O O . ILE A 1 180 ? -28.098 11.141 84.260 1.00 95.44 180 ILE A O 1
ATOM 1435 N N . ILE A 1 181 ? -29.674 10.707 82.725 1.00 95.94 181 ILE A N 1
ATOM 1436 C CA . ILE A 1 181 ? -30.805 10.905 83.646 1.00 95.94 181 ILE A CA 1
ATOM 1437 C C . ILE A 1 181 ? -30.743 9.893 84.790 1.00 95.94 181 ILE A C 1
ATOM 1439 O O . ILE A 1 181 ? -30.902 10.273 85.947 1.00 95.94 181 ILE A O 1
ATOM 1443 N N . LEU A 1 182 ? -30.478 8.623 84.477 1.00 94.56 182 LEU A N 1
ATOM 1444 C CA . LEU A 1 182 ? -30.366 7.565 85.475 1.00 94.56 182 LEU A CA 1
ATOM 1445 C C . LEU A 1 182 ? -29.255 7.861 86.487 1.00 94.56 182 LEU A C 1
ATOM 1447 O O . LEU A 1 182 ? -29.477 7.682 87.677 1.00 94.56 182 LEU A O 1
ATOM 1451 N N . VAL A 1 183 ? -28.101 8.358 86.032 1.00 95.62 183 VAL A N 1
ATOM 1452 C CA . VAL A 1 183 ? -26.983 8.753 86.906 1.00 95.62 183 VAL A CA 1
ATOM 1453 C C . VAL A 1 183 ? -27.312 9.975 87.767 1.00 95.62 183 VAL A C 1
ATOM 1455 O O . VAL A 1 183 ? -26.844 10.045 88.891 1.00 95.62 183 VAL A O 1
ATOM 1458 N N . ILE A 1 184 ? -28.094 10.939 87.271 1.00 94.88 184 ILE A N 1
ATOM 1459 C CA . ILE A 1 184 ? -28.483 12.134 88.048 1.00 94.88 184 ILE A CA 1
ATOM 1460 C C . ILE A 1 184 ? -29.504 11.797 89.148 1.00 94.88 184 ILE A C 1
ATOM 1462 O O . ILE A 1 184 ? -29.552 12.479 90.169 1.00 94.88 184 ILE A O 1
ATOM 1466 N N . TYR A 1 185 ? -30.353 10.792 88.920 1.00 92.69 185 TYR A N 1
ATOM 1467 C CA . TYR A 1 185 ? -31.414 10.392 89.850 1.00 92.69 185 TYR A CA 1
ATOM 1468 C C . TYR A 1 185 ? -30.983 9.366 90.908 1.00 92.69 185 TYR A C 1
ATOM 1470 O O . TYR A 1 185 ? -31.714 9.176 91.882 1.00 92.69 185 TYR A O 1
ATOM 1478 N N . ILE A 1 186 ? -29.850 8.695 90.696 1.00 88.38 186 ILE A N 1
ATOM 1479 C CA . ILE A 1 186 ? -29.198 7.785 91.650 1.00 88.38 186 ILE A CA 1
ATOM 1480 C C . ILE A 1 186 ? -28.265 8.571 92.569 1.00 88.38 186 ILE A C 1
ATOM 1482 O O . ILE A 1 186 ? -28.248 8.236 93.774 1.00 88.38 186 ILE A O 1
#

Secondary structure (DSSP, 8-state):
---HHHHHHHHHHHHHHHHHHHHHHHHHHHHTT--HHHHHHHHHHHHHHHHHHHHHHHHHHHHHHHHHH-GGGGT---S---HHHHHHHHHHHHHHHHHHHHHHHHHHHHHHHHHHHHHHHHHHHHHHHHHHHHHHHHHHHHHHHHHHHHHHHHHHHHHHHHHHHHHHHHHHHHHHHHHHHHHHH-

pLDDT: mean 81.52, std 11.29, range [48.69, 96.5]